Protein 8BPL (pdb70)

Structure (mmCIF, N/CA/C/O backbone):
data_8BPL
#
_entry.id   8BPL
#
_cell.length_a   139.410
_cell.length_b   139.410
_cell.length_c   139.410
_cell.angle_alpha   90.000
_cell.angle_beta   90.000
_cell.angle_gamma   90.000
#
_symmetry.space_group_name_H-M   'P 43 3 2'
#
loop_
_entity.id
_entity.type
_entity.pdbx_description
1 polymer 'Carbamoyl-phosphate synthase (glutamine-hydrolyzing)'
2 non-polymer 'PHOSPHORIC ACID MONO(FORMAMIDE)ESTER'
3 non-polymer GLYCEROL
4 non-polymer 'SUCCINIC ACID'
5 water water
#
loop_
_atom_site.group_PDB
_atom_site.id
_atom_site.type_symbol
_atom_site.label_atom_id
_atom_site.label_alt_id
_atom_site.label_comp_id
_atom_site.label_asym_id
_atom_site.label_entity_id
_atom_site.label_seq_id
_atom_site.pdbx_PDB_ins_code
_atom_site.Cartn_x
_atom_site.Cartn_y
_atom_site.Cartn_z
_atom_site.occupancy
_atom_site.B_iso_or_equiv
_atom_site.auth_seq_id
_atom_site.auth_comp_id
_atom_site.auth_asym_id
_atom_site.auth_atom_id
_atom_site.pdbx_PDB_model_num
ATOM 1 N N . SER A 1 1 ? -47.88942 8.66050 33.93003 1.000 71.03065 1938 SER A N 1
ATOM 2 C CA . SER A 1 1 ? -47.63732 9.97818 33.39832 1.000 64.98496 1938 SER A CA 1
ATOM 3 C C . SER A 1 1 ? -46.90389 9.75527 32.07762 1.000 66.49656 1938 SER A C 1
ATOM 4 O O . SER A 1 1 ? -45.82089 9.22698 32.06802 1.000 67.78960 1938 SER A O 1
ATOM 11 N N . PRO A 1 2 ? -47.52171 10.17322 30.96604 1.000 70.87441 1939 PRO A N 1
ATOM 12 C CA . PRO A 1 2 ? -46.94506 9.81914 29.65450 1.000 70.56333 1939 PRO A CA 1
ATOM 13 C C . PRO A 1 2 ? -45.52934 10.33589 29.52336 1.000 62.43651 1939 PRO A C 1
ATOM 14 O O . PRO A 1 2 ? -44.62551 9.60297 29.11404 1.000 56.88086 1939 PRO A O 1
ATOM 25 N N . LEU A 1 3 ? -45.31762 11.58914 29.90356 1.000 56.79549 1940 LEU A N 1
ATOM 26 C CA . LEU A 1 3 ? -44.00887 12.20426 29.74339 1.000 52.12285 1940 LEU A CA 1
ATOM 27 C C . LEU A 1 3 ? -42.99034 11.57579 30.68778 1.000 49.85652 1940 LEU A C 1
ATOM 28 O O . LEU A 1 3 ? -41.83158 11.36329 30.31137 1.000 47.16492 1940 LEU A O 1
ATOM 44 N N . GLN A 1 4 ? -43.40473 11.28481 31.92437 1.000 52.76763 1941 GLN A N 1
ATOM 45 C CA . GLN A 1 4 ? -42.48701 10.69154 32.89404 1.000 54.64042 1941 GLN A CA 1
ATOM 46 C C . GLN A 1 4 ? -41.98348 9.34295 32.39887 1.000 54.47280 1941 GLN A C 1
ATOM 47 O O . GLN A 1 4 ? -40.80844 9.00451 32.57992 1.000 53.61679 1941 GLN A O 1
ATOM 51 N N . GLU A 1 5 ? -42.86043 8.56815 31.75168 1.000 55.26022 1942 GLU A N 1
ATOM 52 C CA . GLU A 1 5 ? -42.46818 7.26540 31.21953 1.000 55.51471 1942 GLU A CA 1
ATOM 53 C C . GLU A 1 5 ? -41.44896 7.40527 30.09838 1.000 50.91433 1942 GLU A C 1
ATOM 54 O O . GLU A 1 5 ? -40.46891 6.65147 30.04588 1.000 49.36102 1942 GLU A O 1
ATOM 66 N N . MET A 1 6 ? -41.67364 8.35273 29.18740 1.000 44.61396 1943 MET A N 1
ATOM 67 C CA . MET A 1 6 ? -40.75071 8.55187 28.08667 1.000 42.37835 1943 MET A CA 1
ATOM 68 C C . MET A 1 6 ? -39.40838 9.03176 28.59953 1.000 41.14327 1943 MET A C 1
ATOM 69 O O . MET A 1 6 ? -38.36134 8.61227 28.09652 1.000 41.73937 1943 MET A O 1
ATOM 83 N N . LEU A 1 7 ? -39.41745 9.94617 29.58172 1.000 40.89785 1944 LEU A N 1
ATOM 84 C CA . LEU A 1 7 ? -38.17846 10.53170 30.08865 1.000 40.10469 1944 LEU A CA 1
ATOM 85 C C . LEU A 1 7 ? -37.37695 9.52210 30.88975 1.000 42.53361 1944 LEU A C 1
ATOM 86 O O . LEU A 1 7 ? -36.17795 9.72244 31.11113 1.000 43.08531 1944 LEU A O 1
ATOM 102 N N . ALA A 1 8 ? -38.02297 8.45671 31.35448 1.000 44.72094 1945 ALA A N 1
ATOM 103 C CA . ALA A 1 8 ? -37.32915 7.40463 32.08359 1.000 47.07753 1945 ALA A CA 1
ATOM 104 C C . ALA A 1 8 ? -36.64293 6.40209 31.16540 1.000 47.59731 1945 ALA A C 1
ATOM 105 O O . ALA A 1 8 ? -35.76563 5.66772 31.62024 1.000 52.15669 1945 ALA A O 1
ATOM 112 N N . ALA A 1 9 ? -37.01510 6.34870 29.89607 1.000 46.78900 1946 ALA A N 1
ATOM 113 C CA . ALA A 1 9 ? -36.41821 5.39458 28.97898 1.000 46.76024 1946 ALA A CA 1
ATOM 114 C C . ALA A 1 9 ? -34.95803 5.74528 28.68664 1.000 45.64126 1946 ALA A C 1
ATOM 115 O O . ALA A 1 9 ? -34.52823 6.88274 28.88496 1.000 44.71969 1946 ALA A O 1
ATOM 122 N N . PRO A 1 10 ? -34.17884 4.77939 28.20121 1.000 47.41573 1947 PRO A N 1
ATOM 123 C CA . PRO A 1 10 ? -32.78104 5.07144 27.85112 1.000 47.20721 1947 PRO A CA 1
ATOM 124 C C . PRO A 1 10 ? -32.68849 6.00992 26.66728 1.000 44.61834 1947 PRO A C 1
ATOM 125 O O . PRO A 1 10 ? -33.56311 6.03259 25.78990 1.000 44.74843 1947 PRO A O 1
ATOM 136 N N . SER A 1 11 ? -31.63097 6.83186 26.66813 1.000 41.34481 1948 SER A N 1
ATOM 137 C CA . SER A 1 11 ? -31.44253 7.80359 25.60896 1.000 39.78699 1948 SER A CA 1
ATOM 138 C C . SER A 1 11 ? -29.97935 8.20914 25.54767 1.000 37.68757 1948 SER A C 1
ATOM 139 O O . SER A 1 11 ? -29.34795 8.46853 26.57960 1.000 37.87086 1948 SER A O 1
ATOM 147 N N . SER A 1 12 ? -29.44256 8.24497 24.33191 1.000 37.83917 1949 SER A N 1
ATOM 148 C CA . SER A 1 12 ? -28.09974 8.77058 24.11801 1.000 35.68209 1949 SER A CA 1
ATOM 149 C C . SER A 1 12 ? -27.95473 10.22874 24.49867 1.000 31.39290 1949 SER A C 1
ATOM 150 O O . SER A 1 12 ? -26.83337 10.71631 24.63550 1.000 31.18354 1949 SER A O 1
ATOM 158 N N . PHE A 1 13 ? -29.04607 10.95369 24.62649 1.000 30.09710 1950 PHE A N 1
ATOM 159 C CA . PHE A 1 13 ? -28.92132 12.34752 25.00471 1.000 28.51018 1950 PHE A CA 1
ATOM 160 C C . PHE A 1 13 ? -28.63807 12.54051 26.49618 1.000 29.88522 1950 PHE A C 1
ATOM 161 O O . PHE A 1 13 ? -28.18138 13.61601 26.89396 1.000 29.16726 1950 PHE A O 1
ATOM 178 N N . LYS A 1 14 ? -28.92252 11.55213 27.33666 1.000 29.08376 1951 LYS A N 1
ATOM 179 C CA . LYS A 1 14 ? -28.88043 11.77930 28.77329 1.000 29.31974 1951 LYS A CA 1
ATOM 180 C C . LYS A 1 14 ? -27.44277 12.03705 29.22112 1.000 27.62393 1951 LYS A C 1
ATOM 181 O O . LYS A 1 14 ? -26.53486 11.26341 28.90363 1.000 30.17145 1951 LYS A O 1
ATOM 200 N N . LYS A 1 15 ? -27.23127 13.18913 29.86591 1.000 29.77340 1952 LYS A N 1
ATOM 201 C CA . LYS A 1 15 ? -25.93250 13.56440 30.43516 1.000 27.82661 1952 LYS A CA 1
ATOM 202 C C . LYS A 1 15 ? -24.85283 13.71405 29.36610 1.000 30.61018 1952 LYS A C 1
ATOM 203 O O . LYS A 1 15 ? -23.66771 13.56098 29.65310 1.000 33.88477 1952 LYS A O 1
ATOM 222 N N . SER A 1 16 ? -25.25445 14.01391 28.14109 1.000 27.55319 1953 SER A N 1
ATOM 223 C CA . SER A 1 16 ? -24.39003 14.05196 26.97062 1.000 26.64805 1953 SER A CA 1
ATOM 224 C C . SER A 1 16 ? -24.18154 15.46612 26.46902 1.000 25.72710 1953 SER A C 1
ATOM 225 O O . SER A 1 16 ? -25.08443 16.30760 26.56512 1.000 26.26444 1953 SER A O 1
ATOM 233 N N . HIS A 1 17 ? -22.97649 15.71852 25.95297 1.000 24.32853 1954 HIS A N 1
ATOM 234 C CA . HIS A 1 17 ? -22.80277 16.85496 25.06413 1.000 23.52905 1954 HIS A CA 1
ATOM 235 C C . HIS A 1 17 ? -23.63554 16.65257 23.81087 1.000 23.89022 1954 HIS A C 1
ATOM 236 O O . HIS A 1 17 ? -23.80460 15.53669 23.33856 1.000 25.09924 1954 HIS A O 1
ATOM 250 N N . VAL A 1 18 ? -24.12272 17.74671 23.23809 1.000 22.69532 1955 VAL A N 1
ATOM 251 C CA . VAL A 1 18 ? -24.90017 17.69600 21.99486 1.000 22.31549 1955 VAL A CA 1
ATOM 252 C C . VAL A 1 18 ? -24.16229 18.56607 20.98622 1.000 21.02388 1955 VAL A C 1
ATOM 253 O O . VAL A 1 18 ? -24.42633 19.76886 20.84720 1.000 23.13211 1955 VAL A O 1
ATOM 266 N N . LEU A 1 19 ? -23.20695 17.95618 20.28619 1.000 21.91643 1956 LEU A N 1
ATOM 267 C CA . LEU A 1 19 ? -22.25688 18.69952 19.47095 1.000 22.78027 1956 LEU A CA 1
ATOM 268 C C . LEU A 1 19 ? -22.43664 18.48404 17.98589 1.000 23.93564 1956 LEU A C 1
ATOM 269 O O . LEU A 1 19 ? -22.17884 19.40082 17.20001 1.000 23.97756 1956 LEU A O 1
ATOM 285 N N . SER A 1 20 ? -22.88014 17.29895 17.59430 1.000 23.59029 1957 SER A N 1
ATOM 286 C CA . SER A 1 20 ? -23.00613 16.94291 16.19431 1.000 25.37492 1957 SER A CA 1
ATOM 287 C C . SER A 1 20 ? -24.17339 16.00378 15.97184 1.000 24.18246 1957 SER A C 1
ATOM 288 O O . SER A 1 20 ? -24.40731 15.08354 16.77630 1.000 26.08468 1957 SER A O 1
ATOM 296 N N . VAL A 1 21 ? -24.84672 16.18161 14.82492 1.000 25.25876 1958 VAL A N 1
ATOM 297 C CA . VAL A 1 21 ? -25.85867 15.21102 14.43776 1.000 25.86231 1958 VAL A CA 1
ATOM 298 C C . VAL A 1 21 ? -25.29692 13.79229 14.30339 1.000 26.60353 1958 VAL A C 1
ATOM 299 O O . VAL A 1 21 ? -26.05400 12.81305 14.40305 1.000 27.14395 1958 VAL A O 1
ATOM 312 N N . THR A 1 22 ? -23.99528 13.65039 14.10208 1.000 26.16354 1959 THR A N 1
ATOM 313 C CA . THR A 1 22 ? -23.38843 12.32279 13.93235 1.000 28.70668 1959 THR A CA 1
ATOM 314 C C . THR A 1 22 ? -23.32731 11.51372 15.21927 1.000 27.95211 1959 THR A C 1
ATOM 315 O O . THR A 1 22 ? -23.01430 10.31175 15.16021 1.000 30.39372 1959 THR A O 1
ATOM 326 N N . GLN A 1 23 ? -23.65237 12.12583 16.36208 1.000 27.83935 1960 GLN A N 1
ATOM 327 C CA . GLN A 1 23 ? -23.67534 11.40775 17.62809 1.000 27.44782 1960 GLN A CA 1
ATOM 328 C C . GLN A 1 23 ? -24.91886 10.56383 17.81727 1.000 28.09400 1960 GLN A C 1
ATOM 329 O O . GLN A 1 23 ? -24.92179 9.67079 18.67897 1.000 31.80181 1960 GLN A O 1
ATOM 343 N N . PHE A 1 24 ? -25.99019 10.82117 17.05191 1.000 29.32721 1961 PHE A N 1
ATOM 344 C CA . PHE A 1 24 ? -27.31198 10.31435 17.40550 1.000 31.75645 1961 PHE A CA 1
ATOM 345 C C . PHE A 1 24 ? -27.93833 9.46464 16.30902 1.000 33.03803 1961 PHE A C 1
ATOM 346 O O . PHE A 1 24 ? -27.68676 9.65398 15.11345 1.000 35.54055 1961 PHE A O 1
ATOM 363 N N . THR A 1 25 ? -28.72258 8.48769 16.75789 1.000 32.85839 1962 THR A N 1
ATOM 364 C CA . THR A 1 25 ? -29.32708 7.47445 15.90385 1.000 31.47789 1962 THR A CA 1
ATOM 365 C C . THR A 1 25 ? -30.75676 7.86566 15.54557 1.000 31.96658 1962 THR A C 1
ATOM 366 O O . THR A 1 25 ? -31.37001 8.75294 16.15248 1.000 33.50193 1962 THR A O 1
ATOM 377 N N . ARG A 1 26 ? -31.31087 7.15245 14.57544 1.000 34.20734 1963 ARG A N 1
ATOM 378 C CA . ARG A 1 26 ? -32.72042 7.34426 14.25171 1.000 35.79237 1963 ARG A CA 1
ATOM 379 C C . ARG A 1 26 ? -33.60159 7.10257 15.46907 1.000 35.39399 1963 ARG A C 1
ATOM 380 O O . ARG A 1 26 ? -34.54818 7.86210 15.73193 1.000 33.73668 1963 ARG A O 1
ATOM 401 N N . ALA A 1 27 ? -33.29178 6.06620 16.23923 1.000 35.45194 1964 ALA A N 1
ATOM 402 C CA . ALA A 1 27 ? -34.07352 5.78191 17.43378 1.000 35.35519 1964 ALA A CA 1
ATOM 403 C C . ALA A 1 27 ? -33.96073 6.89827 18.46006 1.000 34.07967 1964 ALA A C 1
ATOM 404 O O . ALA A 1 27 ? -34.94243 7.20469 19.14510 1.000 32.49050 1964 ALA A O 1
ATOM 411 N N . ASP A 1 28 ? -32.77325 7.50079 18.59765 1.000 32.65535 1965 ASP A N 1
ATOM 412 C CA . ASP A 1 28 ? -32.60234 8.64179 19.49442 1.000 33.42414 1965 ASP A CA 1
ATOM 413 C C . ASP A 1 28 ? -33.55341 9.76046 19.11240 1.000 28.79167 1965 ASP A C 1
ATOM 414 O O . ASP A 1 28 ? -34.16849 10.40876 19.97227 1.000 29.24714 1965 ASP A O 1
ATOM 423 N N . LEU A 1 29 ? -33.62864 10.04835 17.81650 1.000 29.27843 1966 LEU A N 1
ATOM 424 C CA . LEU A 1 29 ? -34.43010 11.17930 17.35710 1.000 29.04738 1966 LEU A CA 1
ATOM 425 C C . LEU A 1 29 ? -35.91420 10.86230 17.44521 1.000 25.90984 1966 LEU A C 1
ATOM 426 O O . LEU A 1 29 ? -36.70800 11.73554 17.78558 1.000 28.92312 1966 LEU A O 1
ATOM 442 N N . HIS A 1 30 ? -36.30998 9.61453 17.20839 1.000 27.46039 1967 HIS A N 1
ATOM 443 C CA . HIS A 1 30 ? -37.72380 9.28890 17.33567 1.000 31.62555 1967 HIS A CA 1
ATOM 444 C C . HIS A 1 30 ? -38.21136 9.50320 18.77603 1.000 27.17519 1967 HIS A C 1
ATOM 445 O O . HIS A 1 30 ? -39.31981 9.99560 18.98896 1.000 28.93479 1967 HIS A O 1
ATOM 459 N N . LEU A 1 31 ? -37.40856 9.10311 19.77395 1.000 28.17041 1968 LEU A N 1
ATOM 460 C CA . LEU A 1 31 ? -37.77284 9.33901 21.16916 1.000 29.80494 1968 LEU A CA 1
ATOM 461 C C . LEU A 1 31 ? -37.82535 10.83936 21.45523 1.000 28.31031 1968 LEU A C 1
ATOM 462 O O . LEU A 1 31 ? -38.73891 11.32295 22.12961 1.000 27.96971 1968 LEU A O 1
ATOM 478 N N . LEU A 1 32 ? -36.83920 11.58700 20.94533 1.000 27.03370 1969 LEU A N 1
ATOM 479 C CA . LEU A 1 32 ? -36.83388 13.02796 21.13645 1.000 25.22059 1969 LEU A CA 1
ATOM 480 C C . LEU A 1 32 ? -38.13562 13.62734 20.64435 1.000 24.93728 1969 LEU A C 1
ATOM 481 O O . LEU A 1 32 ? -38.74505 14.46962 21.32404 1.000 24.55545 1969 LEU A O 1
ATOM 497 N N . PHE A 1 33 ? -38.56084 13.21152 19.44923 1.000 26.29613 1970 PHE A N 1
ATOM 498 C CA . PHE A 1 33 ? -39.73447 13.79827 18.83333 1.000 24.76422 1970 PHE A CA 1
ATOM 499 C C . PHE A 1 33 ? -40.99353 13.36992 19.56934 1.000 25.75179 1970 PHE A C 1
ATOM 500 O O . PHE A 1 33 ? -41.93341 14.15329 19.69175 1.000 26.93312 1970 PHE A O 1
ATOM 517 N N . GLN A 1 34 ? -41.02937 12.13574 20.07406 1.000 25.88473 1971 GLN A N 1
ATOM 518 C CA . GLN A 1 34 ? -42.18787 11.72094 20.85046 1.000 27.81080 1971 GLN A CA 1
ATOM 519 C C . GLN A 1 34 ? -42.32102 12.57950 22.09732 1.000 27.36012 1971 GLN A C 1
ATOM 520 O O . GLN A 1 34 ? -43.41518 13.00171 22.46605 1.000 27.02468 1971 GLN A O 1
ATOM 534 N N . ILE A 1 35 ? -41.20454 12.83873 22.76330 1.000 25.46306 1972 ILE A N 1
ATOM 535 C CA . ILE A 1 35 ? -41.21836 13.69851 23.93756 1.000 25.01960 1972 ILE A CA 1
ATOM 536 C C . ILE A 1 35 ? -41.61688 15.11449 23.56402 1.000 25.88753 1972 ILE A C 1
ATOM 537 O O . ILE A 1 35 ? -42.37040 15.76521 24.29405 1.000 28.15367 1972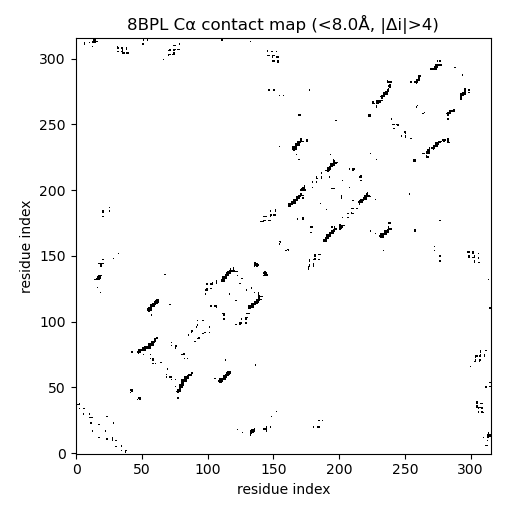 ILE A O 1
ATOM 553 N N . ALA A 1 36 ? -41.14554 15.60383 22.41896 1.000 27.00403 1973 ALA A N 1
ATOM 554 C CA . ALA A 1 36 ? -41.47922 16.97019 22.02092 1.000 26.67614 1973 ALA A CA 1
ATOM 555 C C . ALA A 1 36 ? -42.98296 17.15456 21.87733 1.000 25.62751 1973 ALA A C 1
ATOM 556 O O . ALA A 1 36 ? -43.53581 18.18359 22.26369 1.000 25.71840 1973 ALA A O 1
ATOM 563 N N . GLN A 1 37 ? -43.66323 16.15867 21.32970 1.000 24.99694 1974 GLN A N 1
ATOM 564 C CA . GLN A 1 37 ? -45.10888 16.23898 21.19530 1.000 26.37025 1974 GLN A CA 1
ATOM 565 C C . GLN A 1 37 ? -45.76551 16.32353 22.55992 1.000 28.80118 1974 GLN A C 1
ATOM 566 O O . GLN A 1 37 ? -46.75690 17.04128 22.74854 1.000 29.87396 1974 GLN A O 1
ATOM 580 N N . GLU A 1 38 ? -45.25050 15.55187 23.51584 1.000 27.34522 1975 GLU A N 1
ATOM 581 C CA . GLU A 1 38 ? -45.82568 15.59475 24.85926 1.000 28.77876 1975 GLU A CA 1
ATOM 582 C C . GLU A 1 38 ? -45.49659 16.91246 25.54355 1.000 29.27149 1975 GLU A C 1
ATOM 583 O O . GLU A 1 38 ? -46.28787 17.40926 26.36033 1.000 30.42994 1975 GLU A O 1
ATOM 595 N N . MET A 1 39 ? -44.33491 17.48419 25.24291 1.000 27.23869 1976 MET A N 1
ATOM 596 C CA . MET A 1 39 ? -44.01450 18.79179 25.81021 1.000 27.25587 1976 MET A CA 1
ATOM 597 C C . MET A 1 39 ? -45.02009 19.82987 25.34880 1.000 28.11151 1976 MET A C 1
ATOM 598 O O . MET A 1 39 ? -45.46344 20.68968 26.13356 1.000 26.32293 1976 MET A O 1
ATOM 612 N N . ARG A 1 40 ? -45.37836 19.77975 24.06704 1.000 27.66559 1977 ARG A N 1
ATOM 613 C CA . ARG A 1 40 ? -46.35485 20.72408 23.54141 1.000 27.86055 1977 ARG A CA 1
ATOM 614 C C . ARG A 1 40 ? -47.69316 20.56798 24.24413 1.000 28.14652 1977 ARG A C 1
ATOM 615 O O . ARG A 1 40 ? -48.32869 21.55805 24.61695 1.000 28.64767 1977 ARG A O 1
ATOM 636 N N . LEU A 1 41 ? -48.13837 19.33157 24.44461 1.000 29.41027 1978 LEU A N 1
ATOM 637 C CA . LEU A 1 41 ? -49.40458 19.13163 25.14613 1.000 28.87892 1978 LEU A CA 1
ATOM 638 C C . LEU A 1 41 ? -49.31818 19.65226 26.58369 1.000 30.66080 1978 LEU A C 1
ATOM 639 O O . LEU A 1 41 ? -50.26406 20.27308 27.08640 1.000 32.06575 1978 LEU A O 1
ATOM 655 N N . GLY A 1 42 ? -48.18638 19.40821 27.25048 1.000 28.91147 1979 GLY A N 1
ATOM 656 C CA . GLY A 1 42 ? -47.99522 19.91279 28.60851 1.000 28.50428 1979 GLY A CA 1
ATOM 657 C C . GLY A 1 42 ? -48.04770 21.42364 28.69355 1.000 31.10677 1979 GLY A C 1
ATOM 658 O O . GLY A 1 42 ? -48.69884 21.98499 29.58707 1.000 32.21976 1979 GLY A O 1
ATOM 662 N N . VAL A 1 43 ? -47.37464 22.10017 27.75759 1.000 29.54081 1980 VAL A N 1
ATOM 663 C CA . VAL A 1 43 ? -47.33689 23.55622 27.74209 1.000 27.62367 1980 VAL A CA 1
ATOM 664 C C . VAL A 1 43 ? -48.72614 24.10941 27.46469 1.000 26.78554 1980 VAL A C 1
ATOM 665 O O . VAL A 1 43 ? -49.16419 25.07240 28.09836 1.000 28.45791 1980 VAL A O 1
ATOM 678 N N . GLN A 1 44 ? -49.46199 23.46885 26.56065 1.000 28.04607 1981 GLN A N 1
ATOM 679 C CA . GLN A 1 44 ? -50.82751 23.87956 26.27234 1.000 29.66591 1981 GLN A CA 1
ATOM 680 C C . GLN A 1 44 ? -51.67402 23.81542 27.54068 1.000 33.71502 1981 GLN A C 1
ATOM 681 O O . GLN A 1 44 ? -52.51344 24.69234 27.78396 1.000 33.66617 1981 GLN A O 1
ATOM 695 N N . ARG A 1 45 ? -51.42492 22.80683 28.39083 1.000 31.81463 1982 ARG A N 1
ATOM 696 C CA . ARG A 1 45 ? -52.23496 22.60526 29.59075 1.000 32.48530 1982 ARG A CA 1
ATOM 697 C C . ARG A 1 45 ? -51.76682 23.47212 30.75282 1.000 33.38013 1982 ARG A C 1
ATOM 698 O O . ARG A 1 45 ? -52.59948 24.01438 31.49562 1.000 38.05109 1982 ARG A O 1
ATOM 702 N N . GLU A 1 46 ? -50.43640 23.59729 30.93665 1.000 31.75891 1983 GLU A N 1
ATOM 703 C CA . GLU A 1 46 ? -49.83611 24.13662 32.15785 1.000 31.03462 1983 GLU A CA 1
ATOM 704 C C . GLU A 1 46 ? -48.97332 25.37711 31.95162 1.000 29.47524 1983 GLU A C 1
ATOM 705 O O . GLU A 1 46 ? -48.66992 26.07017 32.94183 1.000 29.37486 1983 GLU A O 1
ATOM 717 N N . GLY A 1 47 ? -48.53798 25.66348 30.71760 1.000 26.31381 1984 GLY A N 1
ATOM 718 C CA . GLY A 1 47 ? -47.64547 26.78740 30.45976 1.000 26.00391 1984 GLY A CA 1
ATOM 719 C C . GLY A 1 47 ? -46.19925 26.54854 30.85454 1.000 25.38813 1984 GLY A C 1
ATOM 720 O O . GLY A 1 47 ? -45.29658 26.61240 30.00950 1.000 25.34853 1984 GLY A O 1
ATOM 724 N N . VAL A 1 48 ? -45.97914 26.28076 32.14329 1.000 26.39766 1985 VAL A N 1
ATOM 725 C CA . VAL A 1 48 ? -44.67150 26.00119 32.72387 1.000 26.13667 1985 VAL A CA 1
ATOM 726 C C . VAL A 1 48 ? -44.79672 24.68176 33.47752 1.000 26.40489 1985 VAL A C 1
ATOM 727 O O . VAL A 1 48 ? -45.63145 24.55214 34.39170 1.000 28.13531 1985 VAL A O 1
ATOM 740 N N . LEU A 1 49 ? -43.99957 23.70750 33.08001 1.000 26.63824 1986 LEU A N 1
ATOM 741 C CA . LEU A 1 49 ? -44.03767 22.37282 33.65218 1.000 27.32518 1986 LEU A CA 1
ATOM 742 C C . LEU A 1 49 ? -43.10518 22.26186 34.86022 1.000 29.25869 1986 LEU A C 1
ATOM 743 O O . LEU A 1 49 ? -42.34485 23.17421 35.20472 1.000 29.05303 1986 LEU A O 1
ATOM 759 N N . ASP A 1 50 ? -43.14236 21.09593 35.48706 1.000 29.96128 1987 ASP A N 1
ATOM 760 C CA . ASP A 1 50 ? -42.34404 20.76540 36.64548 1.000 30.60582 1987 ASP A CA 1
ATOM 761 C C . ASP A 1 50 ? -41.51162 19.53363 36.27913 1.000 30.73048 1987 ASP A C 1
ATOM 762 O O . ASP A 1 50 ? -41.82614 18.38848 36.69756 1.000 37.09000 1987 ASP A O 1
ATOM 771 N N . ILE A 1 51 ? -40.49454 19.75749 35.45722 1.000 27.63811 1988 ILE A N 1
ATOM 772 C CA . ILE A 1 51 ? -39.60160 18.70673 34.96715 1.000 26.59975 1988 ILE A CA 1
ATOM 773 C C . ILE A 1 51 ? -38.16303 18.95895 35.39566 1.000 26.09481 1988 ILE A C 1
ATOM 774 O O . ILE A 1 51 ? -37.47928 18.04096 35.86658 1.000 26.25300 1988 ILE A O 1
ATOM 790 N N . LEU A 1 52 ? -37.66783 20.20186 35.20466 1.000 25.22261 1989 LEU A N 1
ATOM 791 C CA . LEU A 1 52 ? -36.30875 20.58996 35.55789 1.000 24.46131 1989 LEU A CA 1
ATOM 792 C C . LEU A 1 52 ? -36.25131 21.69444 36.62948 1.000 26.49335 1989 LEU A C 1
ATOM 793 O O . LEU A 1 52 ? -35.36786 22.56017 36.58173 1.000 24.46073 1989 LEU A O 1
ATOM 809 N N . ARG A 1 53 ? -37.12348 21.63877 37.65801 1.000 27.89701 1990 ARG A N 1
ATOM 810 C CA . ARG A 1 53 ? -37.20484 22.72512 38.64947 1.000 26.34632 1990 ARG A CA 1
ATOM 811 C C . ARG A 1 53 ? -35.86975 22.99306 39.37047 1.000 30.53374 1990 ARG A C 1
ATOM 812 O O . ARG A 1 53 ? -35.60359 24.13230 39.79214 1.000 39.26709 1990 ARG A O 1
ATOM 816 N N . GLY A 1 54 ? -35.01936 22.00816 39.52633 1.000 31.16378 1991 GLY A N 1
ATOM 817 C CA . GLY A 1 54 ? -33.81782 22.26472 40.31865 1.000 27.82613 1991 GLY A CA 1
ATOM 818 C C . GLY A 1 54 ? -32.59640 22.47185 39.44680 1.000 23.71297 1991 GLY A C 1
ATOM 819 O O . GLY A 1 54 ? -31.46143 22.37078 39.92230 1.000 28.46019 1991 GLY A O 1
ATOM 823 N N . LYS A 1 55 ? -32.80960 22.72877 38.16345 1.000 23.83386 1992 LYS A N 1
ATOM 824 C CA . LYS A 1 55 ? -31.70804 22.80443 37.21312 1.000 22.40008 1992 LYS A CA 1
ATOM 825 C C . LYS A 1 55 ? -31.54984 24.21414 36.64438 1.000 23.13882 1992 LYS A C 1
ATOM 826 O O . LYS A 1 55 ? -32.51651 24.98317 36.53888 1.000 22.94851 1992 LYS A O 1
ATOM 845 N N . VAL A 1 56 ? -30.31462 24.53901 36.25445 1.000 23.20461 1993 VAL A N 1
ATOM 846 C CA . VAL A 1 56 ? -29.91812 25.87227 35.80408 1.000 23.95499 1993 VAL A CA 1
ATOM 847 C C . VAL A 1 56 ? -29.16391 25.73137 34.48068 1.000 23.06425 1993 VAL A C 1
ATOM 848 O O . VAL A 1 56 ? -28.21574 24.94557 34.37334 1.000 23.18846 1993 VAL A O 1
ATOM 861 N N . LEU A 1 57 ? -29.59784 26.47728 33.47420 1.000 22.07350 1994 LEU A N 1
ATOM 862 C CA . LEU A 1 57 ? -29.00420 26.47108 32.15056 1.000 20.03207 1994 LEU A CA 1
ATOM 863 C C . LEU A 1 57 ? -28.34311 27.81318 31.89818 1.000 20.48036 1994 LEU A C 1
ATOM 864 O O . LEU A 1 57 ? -28.96928 28.86014 32.07839 1.000 22.22207 1994 LEU A O 1
ATOM 880 N N A CYS A 1 58 ? -27.12503 27.78742 31.40297 0.294 22.21134 1995 CYS A N 1
ATOM 881 N N B CYS A 1 58 ? -27.06956 27.79090 31.48794 0.706 21.12821 1995 CYS A N 1
ATOM 882 C CA A CYS A 1 58 ? -26.45682 29.00662 30.99912 0.294 21.94716 1995 CYS A CA 1
ATOM 883 C CA B CYS A 1 58 ? -26.42247 29.00135 30.98926 0.706 19.75073 1995 CYS A CA 1
ATOM 884 C C A CYS A 1 58 ? -26.37687 29.06206 29.48075 0.294 21.13711 1995 CYS A C 1
ATOM 885 C C B CYS A 1 58 ? -26.52458 29.02352 29.46552 0.706 20.12551 1995 CYS A C 1
ATOM 886 O O A CYS A 1 58 ? -26.03918 28.06484 28.84346 0.294 20.41689 1995 CYS A O 1
ATOM 887 O O B CYS A 1 58 ? -26.43732 27.98648 28.81130 0.706 21.88900 1995 CYS A O 1
ATOM 902 N N . THR A 1 59 ? -26.72515 30.21346 28.89850 1.000 21.87377 1996 THR A N 1
ATOM 903 C CA . THR A 1 59 ? -26.59861 30.40066 27.45419 1.000 21.15370 1996 THR A CA 1
ATOM 904 C C . THR A 1 59 ? -25.44949 31.36660 27.20280 1.000 21.86671 1996 THR A C 1
ATOM 905 O O . THR A 1 59 ? -25.30117 32.38002 27.90432 1.000 22.02988 1996 THR A O 1
ATOM 917 N N . LEU A 1 60 ? -24.61622 31.03020 26.21021 1.000 20.63950 1997 LEU A N 1
ATOM 918 C CA . LEU A 1 60 ? -23.33091 31.71827 25.98826 1.000 20.30672 1997 LEU A CA 1
ATOM 919 C C . LEU A 1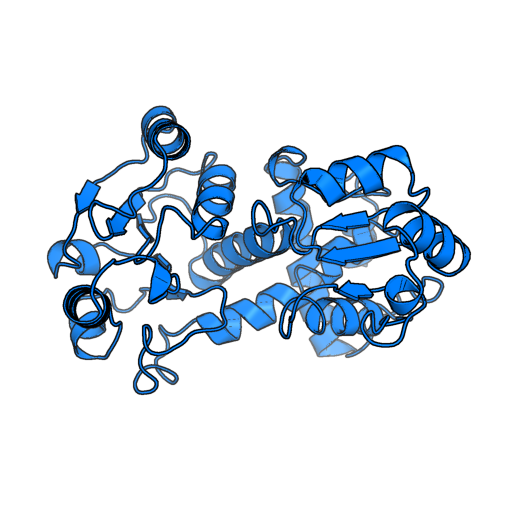 60 ? -23.15412 31.90367 24.49653 1.000 20.79196 1997 LEU A C 1
ATOM 920 O O . LEU A 1 60 ? -22.67064 30.99270 23.80758 1.000 20.26776 1997 LEU A O 1
ATOM 936 N N . PHE A 1 61 ? -23.61114 33.05810 23.99187 1.000 21.93729 1998 PHE A N 1
ATOM 937 C CA . PHE A 1 61 ? -23.62780 33.32923 22.55499 1.000 19.14322 1998 PHE A CA 1
ATOM 938 C C . PHE A 1 61 ? -22.61343 34.43055 22.23598 1.000 20.93268 1998 PHE A C 1
ATOM 939 O O . PHE A 1 61 ? -22.79298 35.58149 22.63583 1.000 25.95423 1998 PHE A O 1
ATOM 956 N N . TYR A 1 62 ? -21.56519 34.07120 21.49709 1.000 20.81034 1999 TYR A N 1
ATOM 957 C CA . TYR A 1 62 ? -20.53785 35.00267 21.03018 1.000 21.37795 1999 TYR A CA 1
ATOM 958 C C . TYR A 1 62 ? -20.88362 35.63664 19.68034 1.000 23.76135 1999 TYR A C 1
ATOM 959 O O . TYR A 1 62 ? -20.12100 36.49435 19.17433 1.000 25.51117 1999 TYR A O 1
ATOM 977 N N . GLU A 1 63 ? -21.93652 35.16455 19.04024 1.000 21.77509 2000 GLU A N 1
ATOM 978 C CA . GLU A 1 63 ? -22.43989 35.65624 17.76518 1.000 22.81049 2000 GLU A CA 1
ATOM 979 C C . GLU A 1 63 ? -23.91874 35.94790 17.92027 1.000 22.35498 2000 GLU A C 1
ATOM 980 O O . GLU A 1 63 ? -24.58497 35.36043 18.78073 1.000 22.32865 2000 GLU A O 1
ATOM 992 N N . PRO A 1 64 ? -24.46894 36.84441 17.09962 1.000 21.84233 2001 PRO A N 1
ATOM 993 C CA . PRO A 1 64 ? -25.89191 37.20001 17.24071 1.000 21.81321 2001 PRO A CA 1
ATOM 994 C C . PRO A 1 64 ? -26.81613 36.01150 17.09927 1.000 22.76758 2001 PRO A C 1
ATOM 995 O O . PRO A 1 64 ? -26.56668 35.09607 16.31204 1.000 23.12169 2001 PRO A O 1
ATOM 1006 N N . SER A 1 65 ? -27.93026 36.07372 17.82935 1.000 20.34092 2002 SER A N 1
ATOM 1007 C CA . SER A 1 65 ? -28.97240 35.04772 17.74925 1.000 18.91155 2002 SER A CA 1
ATOM 1008 C C . SER A 1 65 ? -30.27785 35.61918 18.26995 1.000 19.92997 2002 SER A C 1
ATOM 1009 O O . SER A 1 65 ? -30.29640 36.31734 19.30529 1.000 21.70281 2002 SER A O 1
ATOM 1017 N N . THR A 1 66 ? -31.37451 35.30158 17.58663 1.000 20.06974 2003 THR A N 1
ATOM 1018 C CA . THR A 1 66 ? -32.68434 35.44803 18.21299 1.000 19.26062 2003 THR A CA 1
ATOM 1019 C C . THR A 1 66 ? -33.32761 34.09580 18.48792 1.000 18.64858 2003 THR A C 1
ATOM 1020 O O . THR A 1 66 ? -33.68959 33.82328 19.62893 1.000 21.75088 2003 THR A O 1
ATOM 1031 N N . ARG A 1 67 ? -33.50885 33.25033 17.46205 1.000 19.47610 2004 ARG A N 1
ATOM 1032 C CA . ARG A 1 67 ? -34.19678 31.97871 17.65171 1.000 18.27127 2004 ARG A CA 1
ATOM 1033 C C . ARG A 1 67 ? -33.49879 31.10168 18.68063 1.000 20.81928 2004 ARG A C 1
ATOM 1034 O O . ARG A 1 67 ? -34.13069 30.60051 19.62877 1.000 22.01028 2004 ARG A O 1
ATOM 1056 N N . THR A 1 68 ? -32.21643 30.82847 18.45070 1.000 19.53528 2005 THR A N 1
ATOM 1057 C CA . THR A 1 68 ? -31.55032 29.77562 19.22334 1.000 18.93150 2005 THR A CA 1
ATOM 1058 C C . THR A 1 68 ? -31.38327 30.19355 20.68216 1.000 18.77939 2005 THR A C 1
ATOM 1059 O O . THR A 1 68 ? -31.73858 29.44167 21.58697 1.000 19.53509 2005 THR A O 1
ATOM 1070 N N . SER A 1 69 ? -30.93587 31.41639 20.93237 1.000 19.62641 2006 SER A N 1
ATOM 1071 C CA A SER A 1 69 ? -30.78915 31.93242 22.29297 0.364 20.33543 2006 SER A CA 1
ATOM 1072 C CA B SER A 1 69 ? -30.76766 31.81160 22.32410 0.636 18.17636 2006 SER A CA 1
ATOM 1073 C C . SER A 1 69 ? -32.11422 31.99049 23.03105 1.000 19.28522 2006 SER A C 1
ATOM 1074 O O . SER A 1 69 ? -32.24796 31.54363 24.16859 1.000 20.69771 2006 SER A O 1
ATOM 1089 N N . ALA A 1 70 ? -33.11855 32.58537 22.38234 1.000 19.29016 2007 ALA A N 1
ATOM 1090 C CA . ALA A 1 70 ? -34.37538 32.80744 23.08638 1.000 19.62619 2007 ALA A CA 1
ATOM 1091 C C . ALA A 1 70 ? -35.13145 31.49229 23.27513 1.000 18.38298 2007 ALA A C 1
ATOM 1092 O O . ALA A 1 70 ? -35.78984 31.30228 24.30672 1.000 20.86888 2007 ALA A O 1
ATOM 1099 N N . SER A 1 71 ? -35.10010 30.60630 22.25663 1.000 20.57421 2008 SER A N 1
ATOM 1100 C CA . SER A 1 71 ? -35.85324 29.36842 22.35590 1.000 21.68754 2008 SER A CA 1
ATOM 1101 C C . SER A 1 71 ? -35.28389 28.47457 23.44254 1.000 18.32921 2008 SER A C 1
ATOM 1102 O O . SER A 1 71 ? -36.04516 27.80529 24.14447 1.000 21.32306 2008 SER A O 1
ATOM 1110 N N . PHE A 1 72 ? -33.96928 28.48177 23.63408 1.000 21.04331 2009 PHE A N 1
ATOM 1111 C CA . PHE A 1 72 ? -33.40757 27.66463 24.69851 1.000 21.70177 2009 PHE A CA 1
ATOM 1112 C C . PHE A 1 72 ? -33.74160 28.24753 26.06224 1.000 21.20844 2009 PHE A C 1
ATOM 1113 O O . PHE A 1 72 ? -33.99966 27.49888 27.01134 1.000 21.36016 2009 PHE A O 1
A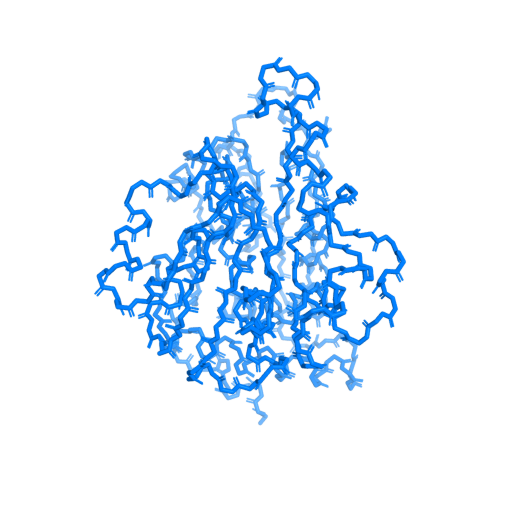TOM 1130 N N . ASP A 1 73 ? -33.71787 29.57816 26.18902 1.000 20.92925 2010 ASP A N 1
ATOM 1131 C CA . ASP A 1 73 ? -34.16259 30.23089 27.42354 1.000 20.61145 2010 ASP A CA 1
ATOM 1132 C C . ASP A 1 73 ? -35.60893 29.84133 27.74649 1.000 19.96604 2010 ASP A C 1
ATOM 1133 O O . ASP A 1 73 ? -35.91294 29.31812 28.83424 1.000 22.37228 2010 ASP A O 1
ATOM 1142 N N . ALA A 1 74 ? -36.51995 30.06667 26.78863 1.000 21.20247 2011 ALA A N 1
ATOM 1143 C CA . ALA A 1 74 ? -37.91864 29.72496 26.95406 1.000 19.92783 2011 ALA A CA 1
ATOM 1144 C C . ALA A 1 74 ? -38.12681 28.23869 27.22982 1.000 21.52470 2011 ALA A C 1
ATOM 1145 O O . ALA A 1 74 ? -38.96074 27.88391 28.05964 1.000 22.14926 2011 ALA A O 1
ATOM 1152 N N . ALA A 1 75 ? -37.39998 27.36199 26.52352 1.000 20.67877 2012 ALA A N 1
ATOM 1153 C CA . ALA A 1 75 ? -37.56531 25.93265 26.73672 1.000 21.54243 2012 ALA A CA 1
ATOM 1154 C C . ALA A 1 75 ? -37.21227 25.53822 28.16050 1.000 19.17683 2012 ALA A C 1
ATOM 1155 O O . ALA A 1 75 ? -37.92891 24.76473 28.80873 1.000 21.13598 2012 ALA A O 1
ATOM 1162 N N . MET A 1 76 ? -36.08925 26.04871 28.65312 1.000 19.94084 2013 MET A N 1
ATOM 1163 C CA . MET A 1 76 ? -35.64873 25.74638 30.00744 1.000 19.93103 2013 MET A CA 1
ATOM 1164 C C . MET A 1 76 ? -36.65215 26.26025 31.03250 1.000 20.83238 2013 MET A C 1
ATOM 1165 O O . MET A 1 76 ? -37.02066 25.55060 31.97539 1.000 22.77747 2013 MET A O 1
ATOM 1179 N N . GLN A 1 77 ? -37.08409 27.50143 30.86748 1.000 21.01977 2014 GLN A N 1
ATOM 1180 C CA . GLN A 1 77 ? -38.00483 28.06889 31.84168 1.000 20.97016 2014 GLN A CA 1
ATOM 1181 C C . GLN A 1 77 ? -39.34838 27.35397 31.78037 1.000 21.88971 2014 GLN A C 1
ATOM 1182 O O . GLN A 1 77 ? -39.96934 27.12512 32.81865 1.000 22.59523 2014 GLN A O 1
ATOM 1196 N N . ARG A 1 78 ? -39.78771 26.93512 30.57885 1.000 20.95774 2015 ARG A N 1
ATOM 1197 C CA . ARG A 1 78 ? -41.05515 26.22028 30.45561 1.000 21.50358 2015 ARG A CA 1
ATOM 1198 C C . ARG A 1 78 ? -40.96582 24.77840 30.95209 1.000 23.05237 2015 ARG A C 1
ATOM 1199 O O . ARG A 1 78 ? -42.01265 24.16744 31.20036 1.000 22.58092 2015 ARG A O 1
ATOM 1220 N N . LEU A 1 79 ? -39.75284 24.25569 31.18431 1.000 22.74768 2016 LEU A N 1
ATOM 1221 C CA . LEU A 1 79 ? -39.54884 23.01882 31.92661 1.000 22.79073 2016 LEU A CA 1
ATOM 1222 C C . LEU A 1 79 ? -39.51900 23.23696 33.43833 1.000 23.49218 2016 LEU A C 1
ATOM 1223 O O . LEU A 1 79 ? -39.43798 22.26625 34.20167 1.000 26.18255 2016 LEU A O 1
ATOM 1239 N N . GLY A 1 80 ? -39.59111 24.48272 33.88816 1.000 23.77107 2017 GLY A N 1
ATOM 1240 C CA . GLY A 1 80 ? -39.52332 24.81516 35.29426 1.000 23.15350 2017 GLY A CA 1
ATOM 1241 C C . GLY A 1 80 ? -38.13194 25.14841 35.76524 1.000 23.41920 2017 GLY A C 1
ATOM 1242 O O . GLY A 1 80 ? -37.95152 25.48758 36.94368 1.000 24.50090 2017 GLY A O 1
ATOM 1246 N N . GLY A 1 81 ? -37.15349 25.07395 34.87197 1.000 21.81310 2018 GLY A N 1
ATOM 1247 C CA . GLY A 1 81 ? -35.79446 25.36650 35.20383 1.000 21.23194 2018 GLY A CA 1
ATOM 1248 C C . GLY A 1 81 ? -35.51585 26.84408 35.24672 1.000 22.02898 2018 GLY A C 1
ATOM 1249 O O . GLY A 1 81 ? -36.37739 27.68607 35.02072 1.000 23.09254 2018 GLY A O 1
ATOM 1253 N N . ARG A 1 82 ? -34.25174 27.15602 35.52815 1.000 21.16503 2019 ARG A N 1
ATOM 1254 C CA . ARG A 1 82 ? -33.76130 28.52149 35.62374 1.000 19.71860 2019 ARG A CA 1
ATOM 1255 C C . ARG A 1 82 ? -32.74941 28.75610 34.51448 1.000 21.17804 2019 ARG A C 1
ATOM 1256 O O . ARG A 1 82 ? -32.04323 27.83474 34.10703 1.000 21.98472 2019 ARG A O 1
ATOM 1277 N N A THR A 1 83 ? -32.67929 29.99796 34.03695 0.772 20.23644 2020 THR A N 1
ATOM 1278 N N B THR A 1 83 ? -32.61114 30.00433 34.08378 0.228 20.97875 2020 THR A N 1
ATOM 1279 C CA A THR A 1 83 ? -31.71506 30.33033 33.00076 0.772 20.25267 2020 THR A CA 1
ATOM 1280 C CA B THR A 1 83 ? -31.70689 30.30837 32.98219 0.228 21.03870 2020 THR A CA 1
ATOM 1281 C C A THR A 1 83 ? -30.83690 31.50302 33.41365 0.772 20.57390 2020 THR A C 1
ATOM 1282 C C B THR A 1 83 ? -30.86569 31.53553 33.29562 0.228 20.97245 2020 THR A C 1
ATOM 1283 O O A THR A 1 83 ? -31.26826 32.41361 34.14565 0.772 22.24894 2020 THR A O 1
ATOM 1284 O O B THR A 1 83 ? -31.37057 32.53360 33.82552 0.228 21.12199 2020 THR A O 1
ATOM 1305 N N . ILE A 1 84 ? -29.58794 31.45938 32.94585 1.000 22.17133 2021 ILE A N 1
ATOM 1306 C CA . ILE A 1 84 ? -28.65124 32.56705 33.11034 1.000 20.21239 2021 ILE A CA 1
ATOM 1307 C C . ILE A 1 84 ? -28.07735 32.91725 31.74426 1.000 19.20919 2021 ILE A C 1
ATOM 1308 O O . ILE A 1 84 ? -27.15146 32.26115 31.26530 1.000 21.66720 2021 ILE A O 1
ATOM 1325 N N . PRO A 1 85 ? -28.63127 33.91260 31.05843 1.000 20.26951 2022 PRO A N 1
ATOM 1326 C CA . PRO A 1 85 ? -28.09695 34.31474 29.74288 1.000 23.91444 2022 PRO A CA 1
ATOM 1327 C C . PRO A 1 85 ? -26.87446 35.20340 29.92517 1.000 25.37476 2022 PRO A C 1
ATOM 1328 O O . PRO A 1 85 ? -26.91005 36.21575 30.61065 1.000 28.34018 2022 PRO A O 1
ATOM 1339 N N . ILE A 1 86 ? -25.78161 34.80294 29.34605 1.000 21.25242 2023 ILE A N 1
ATOM 1340 C CA . ILE A 1 86 ? -24.52263 35.51641 29.51983 1.000 23.17709 2023 ILE A CA 1
ATOM 1341 C C . ILE A 1 86 ? -24.36304 36.48220 28.36930 1.000 25.84065 2023 ILE A C 1
ATOM 1342 O O . ILE A 1 86 ? -24.36014 36.06615 27.19839 1.000 27.74806 2023 ILE A O 1
ATOM 1358 N N . GLN A 1 87 ? -24.18928 37.76966 28.68664 1.000 26.01849 2024 GLN A N 1
ATOM 1359 C CA . GLN A 1 87 ? -23.89549 38.75184 27.63321 1.000 27.31356 2024 GLN A CA 1
ATOM 1360 C C . GLN A 1 87 ? -22.39965 38.85629 27.40653 1.000 22.16198 2024 GLN A C 1
ATOM 1361 O O . GLN A 1 87 ? -21.69664 39.50719 28.18742 1.000 25.84202 2024 GLN A O 1
ATOM 1375 N N . THR A 1 88 ? -21.91178 38.21948 26.32764 1.000 26.21104 2025 THR A N 1
ATOM 1376 C CA . THR A 1 88 ? -20.46778 38.12923 26.14231 1.000 28.85246 2025 THR A CA 1
ATOM 1377 C C . THR A 1 88 ? -19.84359 39.49554 25.94355 1.000 28.42050 2025 THR A C 1
ATOM 1378 O O . THR A 1 88 ? -18.68529 39.71729 26.35935 1.000 29.06577 2025 THR A O 1
ATOM 1389 N N A SER A 1 89 ? -20.56515 40.42155 25.28772 0.836 29.05560 2026 SER A N 1
ATOM 1390 N N B SER A 1 89 ? -20.59372 40.42632 25.34463 0.164 29.17732 2026 SER A N 1
ATOM 1391 C CA A SER A 1 89 ? -20.03515 41.75171 25.01123 0.836 34.33363 2026 SER A CA 1
ATOM 1392 C CA B SER A 1 89 ? -20.07659 41.75331 25.03539 0.164 30.75812 2026 SER A CA 1
ATOM 1393 C C A SER A 1 89 ? -19.70650 42.55002 26.27572 0.836 33.59030 2026 SER A C 1
ATOM 1394 C C B SER A 1 89 ? -19.67872 42.51790 26.28741 0.164 31.07990 2026 SER A C 1
ATOM 1395 O O A SER A 1 89 ? -18.95813 43.53478 26.19394 0.836 36.17747 2026 SER A O 1
ATOM 1396 O O B SER A 1 89 ? -18.83989 43.42143 26.21938 0.164 31.32648 2026 SER A O 1
ATOM 1411 N N . THR A 1 90 ? -20.28334 42.19473 27.42767 1.000 31.16037 2027 THR A N 1
ATOM 1412 C CA . THR A 1 90 ? -19.97336 42.85251 28.69830 1.000 33.12378 2027 THR A CA 1
ATOM 1413 C C . THR A 1 90 ? -19.46047 41.85838 29.73175 1.000 29.69313 2027 THR A C 1
ATOM 1414 O O . THR A 1 90 ? -19.53886 42.11102 30.93983 1.000 30.36605 2027 THR A O 1
ATOM 1426 N N . SER A 1 91 ? -18.95466 40.72558 29.28758 1.000 27.42253 2028 SER A N 1
ATOM 1427 C CA . SER A 1 91 ? -18.37164 39.73868 30.19257 1.000 25.05048 2028 SER A CA 1
ATOM 1428 C C . SER A 1 91 ? -16.85332 39.92623 30.24545 1.000 25.53827 2028 SER A C 1
ATOM 1429 O O . SER A 1 91 ? -16.28261 40.74613 29.53023 1.000 26.38867 2028 SER A O 1
ATOM 1437 N N . SER A 1 92 ? -16.18170 39.10429 31.05856 1.000 24.23425 2029 SER A N 1
ATOM 1438 C CA . SER A 1 92 ? -14.72099 39.15575 31.09010 1.000 27.76183 2029 SER A CA 1
ATOM 1439 C C . SER A 1 92 ? -14.05740 38.63464 29.82166 1.000 28.26453 2029 SER A C 1
ATOM 1440 O O . SER A 1 92 ? -12.81749 38.71703 29.71072 1.000 29.73477 2029 SER A O 1
ATOM 1448 N N . VAL A 1 93 ? -14.82698 38.12946 28.85564 1.000 25.93214 2030 VAL A N 1
ATOM 1449 C CA . VAL A 1 93 ? -14.29337 37.95105 27.51112 1.000 26.51427 2030 VAL A CA 1
ATOM 1450 C C . VAL A 1 93 ? -13.65054 39.24986 27.03350 1.000 28.05032 2030 VAL A C 1
ATOM 1451 O O . VAL A 1 93 ? -12.66653 39.23479 26.28646 1.000 31.68691 2030 VAL A O 1
ATOM 1464 N N . GLN A 1 94 ? -14.20219 40.40014 27.47359 1.000 28.83068 2031 GLN A N 1
ATOM 1465 C CA . GLN A 1 94 ? -13.70964 41.70117 27.05428 1.000 31.96438 2031 GLN A CA 1
ATOM 1466 C C . GLN A 1 94 ? -12.36282 42.03020 27.68166 1.000 32.58960 2031 GLN A C 1
ATOM 1467 O O . GLN A 1 94 ? -11.69757 42.98244 27.24166 1.000 38.05749 2031 GLN A O 1
ATOM 1481 N N . LYS A 1 95 ? -11.96875 41.28657 28.71580 1.000 32.64913 2032 LYS A N 1
ATOM 1482 C CA . LYS A 1 95 ? -10.68107 41.41822 29.37173 1.000 33.71392 2032 LYS A CA 1
ATOM 1483 C C . LYS A 1 95 ? -9.74326 40.30646 28.94221 1.000 33.74327 2032 LYS A C 1
ATOM 1484 O O . LYS A 1 95 ? -8.75324 40.03670 29.62073 1.000 36.87590 2032 LYS A O 1
ATOM 1503 N N . GLY A 1 96 ? -10.07175 39.61197 27.85585 1.000 32.05129 2033 GLY A N 1
ATOM 1504 C CA . GLY A 1 96 ? -9.18138 38.61487 27.31283 1.000 31.34620 2033 GLY A CA 1
ATOM 1505 C C . GLY A 1 96 ? -9.46532 37.17207 27.69137 1.000 29.65693 2033 GLY A C 1
ATOM 1506 O O . GLY A 1 96 ? -8.67514 36.30184 27.32170 1.000 32.58913 2033 GLY A O 1
ATOM 1510 N N . GLU A 1 97 ? -10.54657 36.88694 28.42032 1.000 28.88426 2034 GLU A N 1
ATOM 1511 C CA . GLU A 1 97 ? -10.73596 35.55008 28.94392 1.000 24.38779 2034 GLU A CA 1
ATOM 1512 C C . GLU A 1 97 ? -10.99746 34.54393 27.81513 1.000 23.05150 2034 GLU A C 1
ATOM 1513 O O . GLU A 1 97 ? -11.82532 34.76593 26.92394 1.000 24.38427 2034 GLU A O 1
ATOM 1525 N N . THR A 1 98 ? -10.29354 33.42566 27.86591 1.000 22.25936 2035 THR A N 1
ATOM 1526 C CA . THR A 1 98 ? -10.47096 32.41166 26.83023 1.000 23.00450 2035 THR A CA 1
ATOM 1527 C C . THR A 1 98 ? -11.82040 31.69326 26.96565 1.000 22.27166 2035 THR A C 1
ATOM 1528 O O . THR A 1 98 ? -12.46156 31.68661 28.02482 1.000 21.63185 2035 THR A O 1
ATOM 1539 N N . LEU A 1 99 ? -12.20947 31.03430 25.87216 1.000 21.45428 2036 LEU A N 1
ATOM 1540 C CA . LEU A 1 99 ? -13.42593 30.22963 25.85808 1.000 21.18567 2036 LEU A CA 1
ATOM 1541 C C . LEU A 1 99 ? -13.36442 29.16283 26.92362 1.000 20.93624 2036 LEU A C 1
ATOM 1542 O O . LEU A 1 99 ? -14.32714 28.97322 27.67973 1.000 20.53347 2036 LEU A O 1
ATOM 1558 N N . GLN A 1 100 ? -12.22890 28.45602 27.01963 1.000 21.01299 2037 GLN A N 1
ATOM 1559 C CA . GLN A 1 100 ? -12.16890 27.36618 27.99784 1.000 20.14654 2037 GLN A CA 1
ATOM 1560 C C . GLN A 1 100 ? -12.22969 27.88153 29.42309 1.000 19.53448 2037 GLN A C 1
ATOM 1561 O O . GLN A 1 100 ? -12.82664 27.22582 30.28477 1.000 21.18855 2037 GLN A O 1
ATOM 1575 N N . ASP A 1 101 ? -11.68622 29.06405 29.69755 1.000 19.93142 2038 ASP A N 1
ATOM 1576 C CA . ASP A 1 101 ? -11.88499 29.62628 31.03358 1.000 20.26637 2038 ASP A CA 1
ATOM 1577 C C . ASP A 1 101 ? -13.33937 30.03176 31.26224 1.000 20.32346 2038 ASP A C 1
ATOM 1578 O O . ASP A 1 101 ? -13.87753 29.82196 32.36019 1.000 21.33563 2038 ASP A O 1
ATOM 1587 N N . THR A 1 102 ? -13.98505 30.63510 30.25704 1.000 20.06651 2039 THR A N 1
ATOM 1588 C CA . THR A 1 102 ? -15.37891 31.01704 30.40497 1.000 19.72343 2039 THR A CA 1
ATOM 1589 C C . THR A 1 102 ? -16.26789 29.80584 30.64862 1.000 20.52282 2039 THR A C 1
ATOM 1590 O O . THR A 1 102 ? -17.16666 29.86197 31.49280 1.000 20.99512 2039 THR A O 1
ATOM 1601 N N . LEU A 1 103 ? -16.06255 28.71947 29.90003 1.000 20.14035 2040 LEU A N 1
ATOM 1602 C CA . LEU A 1 103 ? -16.87546 27.51623 30.09960 1.000 20.80017 2040 LEU A CA 1
ATOM 1603 C C . LEU A 1 103 ? -16.67606 26.91918 31.49338 1.000 19.66738 2040 LEU A C 1
ATOM 1604 O O . LEU A 1 103 ? -17.64416 26.53149 32.14389 1.000 20.59740 2040 LEU A O 1
ATOM 1620 N N . ARG A 1 104 ? -15.43717 26.83927 31.97178 1.000 20.23749 2041 ARG A N 1
ATOM 1621 C CA . ARG A 1 104 ? -15.21232 26.27137 33.30575 1.000 20.37426 2041 ARG A CA 1
ATOM 1622 C C . ARG A 1 104 ? -15.76448 27.18560 34.38547 1.000 20.47543 2041 ARG A C 1
ATOM 1623 O O . ARG A 1 104 ? -16.20026 26.70196 35.43002 1.000 22.77145 2041 ARG A O 1
ATOM 1644 N N . THR A 1 105 ? -15.77914 28.50098 34.13452 1.000 19.39964 2042 THR A N 1
ATOM 1645 C CA . THR A 1 105 ? -16.39858 29.43618 35.07266 1.000 20.67493 2042 THR A CA 1
ATOM 1646 C C . THR A 1 105 ? -17.89324 29.15070 35.19542 1.000 21.42944 2042 THR A C 1
ATOM 1647 O O . THR A 1 105 ? -18.41326 28.93318 36.30381 1.000 21.30256 2042 THR A O 1
ATOM 1658 N N . LEU A 1 106 ? -18.59564 29.13023 34.05232 1.000 21.27092 2043 LEU A N 1
ATOM 1659 C CA . LEU A 1 106 ? -20.03849 28.97704 34.03545 1.000 20.75092 2043 LEU A CA 1
ATOM 1660 C C . LEU A 1 106 ? -20.47608 27.59429 34.49310 1.000 19.84322 2043 LEU A C 1
ATOM 1661 O O . LEU A 1 106 ? -21.57461 27.44902 35.06874 1.000 21.31934 2043 LEU A O 1
ATOM 1677 N N . ALA A 1 107 ? -19.62554 26.58226 34.29334 1.000 20.52543 2044 ALA A N 1
ATOM 1678 C CA . ALA A 1 107 ? -19.91041 25.24633 34.81310 1.000 22.79813 2044 ALA A CA 1
ATOM 1679 C C . ALA A 1 107 ? -19.94884 25.19304 36.33904 1.000 23.98281 2044 ALA A C 1
ATOM 1680 O O . ALA A 1 107 ? -20.52486 24.26244 36.89836 1.000 25.72454 2044 ALA A O 1
ATOM 1687 N N . CYS A 1 108 ? -19.30041 26.12281 37.02822 1.000 21.41634 2045 CYS A N 1
ATOM 1688 C CA . CYS A 1 108 ? -19.50028 26.23611 38.46171 1.000 20.83785 2045 CYS A CA 1
ATOM 1689 C C . CYS A 1 108 ? -20.87364 26.66684 38.90631 1.000 22.22571 2045 CYS A C 1
ATOM 1690 O O . CYS A 1 108 ? -21.22427 26.43730 40.07269 1.000 25.36630 2045 CYS A O 1
ATOM 1698 N N . TYR A 1 109 ? -21.64747 27.29716 38.02975 1.000 20.94935 2046 TYR A N 1
ATOM 1699 C CA . TYR A 1 109 ? -22.90051 27.91152 38.39012 1.000 21.96306 2046 TYR A CA 1
ATOM 1700 C C . TYR A 1 109 ? -24.09402 27.20340 37.79718 1.000 21.96991 2046 TYR A C 1
ATOM 1701 O O . TYR A 1 109 ? -25.19047 27.30175 38.35720 1.000 23.60191 2046 TYR A O 1
ATOM 1719 N N . SER A 1 110 ? -23.89395 26.48077 36.70082 1.000 21.75691 2047 SER A N 1
ATOM 1720 C CA . SER A 1 110 ? -24.98553 25.95954 35.89025 1.000 20.78673 2047 SER A CA 1
ATOM 1721 C C . SER A 1 110 ? -24.77157 24.47078 35.66399 1.000 21.08421 2047 SER A C 1
ATOM 1722 O O . SER A 1 110 ? -23.68640 23.92568 35.91585 1.000 24.52463 2047 SER A O 1
ATOM 1730 N N . ASP A 1 111 ? -25.83618 23.82414 35.23414 1.000 20.48917 2048 ASP A N 1
ATOM 1731 C CA . ASP A 1 111 ? -25.83807 22.39081 34.99248 1.000 22.61221 2048 ASP A CA 1
ATOM 1732 C C . ASP A 1 111 ? -25.61366 22.00092 33.53365 1.000 23.87809 2048 ASP A C 1
ATOM 1733 O O . ASP A 1 111 ? -25.35059 20.81713 33.24310 1.000 24.80559 2048 ASP A O 1
ATOM 1742 N N . ALA A 1 112 ? -25.72766 22.95431 32.62050 1.000 20.86851 2049 ALA A N 1
ATOM 1743 C CA . ALA A 1 112 ? -25.45040 22.74365 31.20933 1.000 20.83858 2049 ALA A CA 1
ATOM 1744 C C . ALA A 1 112 ? -25.26512 24.12240 30.59454 1.000 20.98978 2049 ALA A C 1
ATOM 1745 O O . ALA A 1 112 ? -25.74216 25.12800 31.14468 1.000 21.19321 2049 ALA A O 1
ATOM 1752 N N . ILE A 1 113 ? -24.60428 24.15655 29.42655 1.000 20.15135 2050 ILE A N 1
ATOM 1753 C CA . ILE A 1 113 ? -24.32889 25.39975 28.70592 1.000 19.18640 2050 ILE A CA 1
ATOM 1754 C C . ILE A 1 113 ? -24.69143 25.23422 27.24355 1.000 19.37947 2050 ILE A C 1
ATOM 1755 O O . ILE A 1 113 ? -24.22860 24.28175 26.59524 1.000 21.73665 2050 ILE A O 1
ATOM 1771 N N . VAL A 1 114 ? -25.43507 26.19478 26.70077 1.000 19.22113 2051 VAL A N 1
ATOM 1772 C CA . VAL A 1 114 ? -25.61862 26.31988 25.24654 1.000 19.71667 2051 VAL A CA 1
ATOM 1773 C C . VAL A 1 114 ? -24.57954 27.30484 24.72694 1.000 18.87815 2051 VAL A C 1
ATOM 1774 O O . VAL A 1 114 ? -24.52993 28.45279 25.18577 1.000 21.52531 2051 VAL A O 1
ATOM 1787 N N . LEU A 1 115 ? -23.78837 26.87905 23.73825 1.000 20.72167 2052 LEU A N 1
ATOM 1788 C CA . LEU A 1 115 ? -22.68661 27.66979 23.21136 1.000 18.82311 2052 LEU A CA 1
ATOM 1789 C C . LEU A 1 115 ? -22.85681 27.95546 21.73053 1.000 19.28935 2052 LEU A C 1
ATOM 1790 O O . LEU A 1 115 ? -23.00781 27.02711 20.93716 1.000 20.95772 2052 LEU A O 1
ATOM 1806 N N . ARG A 1 116 ? -22.70531 29.21815 21.34568 1.000 19.34051 2053 ARG A N 1
ATOM 1807 C CA . ARG A 1 116 ? -22.50963 29.58470 19.94462 1.000 19.45218 2053 ARG A CA 1
ATOM 1808 C C . ARG A 1 116 ? -21.22385 30.40078 19.87734 1.000 19.35044 2053 ARG A C 1
ATOM 1809 O O . ARG A 1 116 ? -21.08252 31.38933 20.59770 1.000 21.25780 2053 ARG A O 1
ATOM 1830 N N . HIS A 1 117 ? -20.29556 30.00336 19.01100 1.000 20.09756 2054 HIS A N 1
ATOM 1831 C CA . HIS A 1 117 ? -18.97597 30.60703 18.98900 1.000 22.26369 2054 HIS A CA 1
ATOM 1832 C C . HIS A 1 117 ? -18.45500 30.58008 17.55688 1.000 23.87716 2054 HIS A C 1
ATOM 1833 O O . HIS A 1 117 ? -18.72974 29.63027 16.83606 1.000 22.56103 2054 HIS A O 1
ATOM 1847 N N . PRO A 1 118 ? -17.66249 31.57361 17.13815 1.000 22.59262 2055 PRO A N 1
ATOM 1848 C CA . PRO A 1 118 ? -17.20313 31.61854 15.72936 1.000 24.34817 2055 PRO A CA 1
ATOM 1849 C C . PRO A 1 118 ? -16.12153 30.60524 15.32843 1.000 25.38464 2055 PRO A C 1
ATOM 1850 O O . PRO A 1 118 ? -15.84493 30.49126 14.12707 1.000 26.68372 2055 PRO A O 1
ATOM 1861 N N A ASP A 1 119 ? -15.51924 29.85555 16.25664 0.559 25.30207 2056 ASP A N 1
ATOM 1862 N N B ASP A 1 119 ? -15.49476 29.90873 16.27929 0.441 24.82329 2056 ASP A N 1
ATOM 1863 C CA A ASP A 1 119 ? -14.44558 28.91103 15.94358 0.559 26.73802 2056 ASP A CA 1
ATOM 1864 C CA B ASP A 1 119 ? -14.48524 28.90065 15.97556 0.441 25.58227 2056 ASP A CA 1
ATOM 1865 C C A ASP A 1 119 ? -15.04383 27.51710 15.81905 0.559 25.69148 2056 ASP A C 1
ATOM 1866 C C B ASP A 1 119 ? -15.16926 27.55783 15.77001 0.441 24.56355 2056 ASP A C 1
ATOM 1867 O O A ASP A 1 119 ? -15.64223 27.01623 16.77244 0.559 26.63394 2056 ASP A O 1
ATOM 1868 O O B ASP A 1 119 ? -15.94141 27.12807 16.62539 0.441 23.55363 2056 ASP A O 1
ATOM 1885 N N . GLU A 1 120 ? -14.93207 26.91586 14.61870 1.000 23.63892 2057 GLU A N 1
ATOM 1886 C CA . GLU A 1 120 ? -15.44255 25.54490 14.44141 1.000 26.93143 2057 GLU A CA 1
ATOM 1887 C C . GLU A 1 120 ? -14.94897 24.61174 15.55166 1.000 24.85116 2057 GLU A C 1
ATOM 1888 O O . GLU A 1 120 ? -15.67748 23.69888 15.97421 1.000 26.67577 2057 GLU A O 1
ATOM 1900 N N . LYS A 1 121 ? -13.72118 24.81950 16.03496 1.000 25.49671 2058 LYS A N 1
ATOM 1901 C CA . LYS A 1 121 ? -13.14614 23.97112 17.06790 1.000 26.43917 2058 LYS A CA 1
ATOM 1902 C C . LYS A 1 121 ? -13.66602 24.25075 18.46664 1.000 25.11440 2058 LYS A C 1
ATOM 1903 O O . LYS A 1 121 ? -13.24298 23.56441 19.40117 1.000 26.58609 2058 LYS A O 1
ATOM 1923 N N . CYS A 1 122 ? -14.61984 25.15901 18.63991 1.000 22.75386 2059 CYS A N 1
ATOM 1924 C CA . CYS A 1 122 ? -15.11416 25.38249 19.99195 1.000 22.89188 2059 CYS A CA 1
ATOM 1925 C C . CYS A 1 122 ? -15.69779 24.11108 20.59456 1.000 24.21084 2059 CYS A C 1
ATOM 1926 O O . CYS A 1 122 ? -15.68951 23.95900 21.81363 1.000 24.99086 2059 CYS A O 1
ATOM 1934 N N . VAL A 1 123 ? -16.22631 23.20368 19.76432 1.000 24.76602 2060 VAL A N 1
ATOM 1935 C CA . VAL A 1 123 ? -16.80973 21.98071 20.30263 1.000 25.24581 2060 VAL A CA 1
ATOM 1936 C C . VAL A 1 123 ? -15.72146 21.06856 20.86394 1.000 25.11301 2060 VAL A C 1
ATOM 1937 O O . VAL A 1 123 ? -15.95363 20.33590 21.83865 1.000 26.26574 2060 VAL A O 1
ATOM 1950 N N . ASP A 1 124 ? -14.52087 21.11212 20.28126 1.000 26.08483 2061 ASP A N 1
ATOM 1951 C CA . ASP A 1 124 ? -13.41211 20.32676 20.82563 1.000 25.96319 2061 ASP A CA 1
ATOM 1952 C C . ASP A 1 124 ? -12.90179 20.92804 22.12599 1.000 23.54885 2061 ASP A C 1
ATOM 1953 O O . ASP A 1 124 ? -12.51744 20.20074 23.05111 1.000 24.91197 2061 ASP A O 1
ATOM 1962 N N . VAL A 1 125 ? -12.87394 22.25935 22.19890 1.000 24.90552 2062 VAL A N 1
ATOM 1963 C CA . VAL A 1 125 ? -12.53710 22.94657 23.44359 1.000 24.67379 2062 VAL A CA 1
ATOM 1964 C C . VAL A 1 125 ? -13.51714 22.55888 24.54697 1.000 23.53944 2062 VAL A C 1
ATOM 1965 O O . VAL A 1 125 ? -13.12440 22.23821 25.68182 1.000 24.20350 2062 VAL A O 1
ATOM 1978 N N . ALA A 1 126 ? -14.80763 22.59158 24.23132 1.000 22.83761 2063 ALA A N 1
ATOM 1979 C CA . ALA A 1 126 ? -15.83411 22.20898 25.20251 1.000 22.61249 2063 ALA A CA 1
ATOM 1980 C C . ALA A 1 126 ? -15.63769 20.77224 25.67617 1.000 24.05710 2063 ALA A C 1
ATOM 1981 O O . ALA A 1 126 ? -15.72008 20.47943 26.87043 1.000 24.90436 2063 ALA A O 1
ATOM 1988 N N . LYS A 1 127 ? -15.41527 19.84789 24.74429 1.000 24.37685 2064 LYS A N 1
ATOM 1989 C CA . LYS A 1 127 ? -15.27891 18.43981 25.13408 1.000 26.26952 2064 LYS A CA 1
ATOM 1990 C C . LYS A 1 127 ? -14.07499 18.24691 26.05309 1.000 25.52269 2064 LYS A C 1
ATOM 1991 O O . LYS A 1 127 ? -14.11274 17.44546 26.99601 1.000 25.29385 2064 LYS A O 1
ATOM 2010 N N . LYS A 1 128 ? -12.98743 18.95278 25.77540 1.000 25.94508 2065 LYS A N 1
ATOM 2011 C CA . LYS A 1 128 ? -11.75452 18.77768 26.53563 1.000 26.55427 2065 LYS A CA 1
ATOM 2012 C C . LYS A 1 128 ? -11.87124 19.33367 27.95030 1.000 24.84682 2065 LYS A C 1
ATOM 2013 O O . LYS A 1 128 ? -11.39611 18.71887 28.91031 1.000 25.96430 2065 LYS A O 1
ATOM 2032 N N . TYR A 1 129 ? -12.49240 20.49481 28.09787 1.000 23.28673 2066 TYR A N 1
ATOM 2033 C CA . TYR A 1 129 ? -12.41256 21.23498 29.33311 1.000 21.98578 2066 TYR A CA 1
ATOM 2034 C C . TYR A 1 129 ? -13.68996 21.36077 30.14438 1.000 23.14415 2066 TYR A C 1
ATOM 2035 O O . TYR A 1 129 ? -13.58075 21.60114 31.35026 1.000 24.12335 2066 TYR A O 1
ATOM 2053 N N . CYS A 1 130 ? -14.88496 21.30104 29.54107 1.000 22.96680 2067 CYS A N 1
ATOM 2054 C CA . CYS A 1 130 ? -16.09307 21.68251 30.25095 1.000 21.57988 2067 CYS A CA 1
ATOM 2055 C C . CYS A 1 130 ? -16.66364 20.48534 30.99128 1.000 20.35420 2067 CYS A C 1
ATOM 2056 O O . CYS A 1 130 ? -16.98426 19.47021 30.35226 1.000 23.22418 2067 CYS A O 1
ATOM 2064 N N . PRO A 1 131 ? -16.81061 20.55809 32.32066 1.000 21.58093 2068 PRO A N 1
ATOM 2065 C CA . PRO A 1 131 ? -17.29331 19.40259 33.08419 1.000 22.60729 2068 PRO A CA 1
ATOM 2066 C C . PRO A 1 131 ? -18.81160 19.28462 33.17635 1.000 23.18493 2068 PRO A C 1
ATOM 2067 O O . PRO A 1 131 ? -19.28488 18.42805 33.91371 1.000 28.44718 2068 PRO A O 1
ATOM 2078 N N . VAL A 1 132 ? -19.57632 20.11482 32.47216 1.000 22.12254 2069 VAL A N 1
ATOM 2079 C CA . VAL A 1 132 ? -21.02370 19.93701 32.34811 1.000 22.92789 2069 VAL A CA 1
ATOM 2080 C C . VAL A 1 132 ? -21.36995 19.81318 30.87648 1.000 24.29065 2069 VAL A C 1
ATOM 2081 O O . VAL A 1 132 ? -20.58073 20.21837 29.99580 1.000 22.43881 2069 VAL A O 1
ATOM 2094 N N . PRO A 1 133 ? -22.55607 19.28093 30.55783 1.000 21.74370 2070 PRO A N 1
ATOM 2095 C CA . PRO A 1 133 ? -22.94900 19.16994 29.14252 1.000 22.53052 2070 PRO A CA 1
ATOM 2096 C C . PRO A 1 133 ? -22.96666 20.51014 28.44173 1.000 21.03314 2070 PRO A C 1
ATOM 2097 O O . PRO A 1 133 ? -23.48038 21.51166 28.97147 1.000 22.30904 2070 PRO A O 1
ATOM 2108 N N . VAL A 1 134 ? -22.43501 20.50462 27.22846 1.000 22.14302 2071 VAL A N 1
ATOM 2109 C CA . VAL A 1 134 ? -22.50012 21.63353 26.31330 1.000 21.22736 2071 VAL A CA 1
ATOM 2110 C C . VAL A 1 134 ? -23.35353 21.26447 25.10218 1.000 20.52732 2071 VAL A C 1
ATOM 2111 O O . VAL A 1 134 ? -23.16113 20.20214 24.46208 1.000 22.45248 2071 VAL A O 1
ATOM 2124 N N . ILE A 1 135 ? -24.26056 22.16334 24.75605 1.000 19.09028 2072 ILE A N 1
ATOM 2125 C CA . ILE A 1 135 ? -25.12598 22.03361 23.59374 1.000 20.24903 2072 ILE A CA 1
ATOM 2126 C C . ILE A 1 135 ? -24.63882 23.04447 22.55440 1.000 18.77020 2072 ILE A C 1
ATOM 2127 O O . ILE A 1 135 ? -24.51280 24.24159 22.83313 1.000 20.93892 2072 ILE A O 1
ATOM 2143 N N . ASN A 1 136 ? -24.27932 22.53976 21.37737 1.000 20.19371 2073 ASN A N 1
ATOM 2144 C CA . ASN A 1 136 ? -23.73133 23.35262 20.28959 1.000 19.82258 2073 ASN A CA 1
ATOM 2145 C C . ASN A 1 136 ? -24.87861 24.09016 19.60417 1.000 20.60913 2073 ASN A C 1
ATOM 2146 O O . ASN A 1 136 ? -25.67760 23.47158 18.88623 1.000 22.01443 2073 ASN A O 1
ATOM 2157 N N . GLY A 1 137 ? -24.95458 25.39566 19.81229 1.000 20.32333 2074 GLY A N 1
ATOM 2158 C CA . GLY A 1 137 ? -25.87205 26.28806 19.12327 1.000 21.63053 2074 GLY A CA 1
ATOM 2159 C C . GLY A 1 137 ? -25.30760 26.93006 17.87937 1.000 22.17085 2074 GLY A C 1
ATOM 2160 O O . GLY A 1 137 ? -25.93828 27.85441 17.328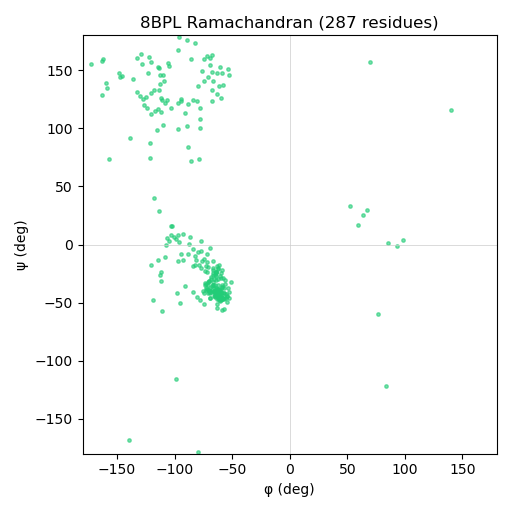03 1.000 23.56837 2074 GLY A O 1
ATOM 2164 N N . GLY A 1 138 ? -24.13153 26.47582 17.44711 1.000 21.42136 2075 GLY A N 1
ATOM 2165 C CA . GLY A 1 138 ? -23.47058 26.91484 16.22180 1.000 22.20444 2075 GLY A CA 1
ATOM 2166 C C . GLY A 1 138 ? -21.97392 27.07079 16.41257 1.000 24.20340 2075 GLY A C 1
ATOM 2167 O O . GLY A 1 138 ? -21.54484 27.96174 17.17066 1.000 25.46652 2075 GLY A O 1
ATOM 2171 N N . ASN A 1 139 ? -21.16218 26.26119 15.71182 1.000 24.72928 2076 ASN A N 1
ATOM 2172 C CA . ASN A 1 139 ? -19.69745 26.29828 15.84524 1.000 23.23820 2076 ASN A CA 1
ATOM 2173 C C . ASN A 1 139 ? -19.08130 26.75097 14.52254 1.000 23.23653 2076 ASN A C 1
ATOM 2174 O O . ASN A 1 139 ? -18.88413 25.93906 13.60157 1.000 24.13495 2076 ASN A O 1
ATOM 2185 N N . GLY A 1 140 ? -18.74507 28.04560 14.44338 1.000 24.25062 2077 GLY A N 1
ATOM 2186 C CA . GLY A 1 140 ? -18.25512 28.61748 13.20127 1.000 26.82011 2077 GLY A CA 1
ATOM 2187 C C . GLY A 1 140 ? -19.18825 28.31384 12.04817 1.000 26.53592 2077 GLY A C 1
ATOM 2188 O O . GLY A 1 140 ? -18.75856 28.11345 10.90336 1.000 28.11000 2077 GLY A O 1
ATOM 2192 N N . SER A 1 141 ? -20.47304 28.24997 12.37484 1.000 26.14335 2078 SER A N 1
ATOM 2193 C CA . SER A 1 141 ? -21.55434 27.91277 11.44970 1.000 27.53635 2078 SER A CA 1
ATOM 2194 C C . SER A 1 141 ? -21.41258 26.54905 10.79694 1.000 27.92057 2078 SER A C 1
ATOM 2195 O O . SER A 1 141 ? -22.07674 26.29179 9.80467 1.000 31.76115 2078 SER A O 1
ATOM 2203 N N . LYS A 1 142 ? -20.56607 25.65593 11.32452 1.000 25.49558 2079 LYS A N 1
ATOM 2204 C CA . LYS A 1 142 ? -20.33650 24.35378 10.69133 1.000 24.41624 2079 LYS A CA 1
ATOM 2205 C C . LYS A 1 142 ? -21.48313 23.38832 10.99305 1.000 24.63538 2079 LYS A C 1
ATOM 2206 O O . LYS A 1 142 ? -22.00524 22.72549 10.09021 1.000 26.29025 2079 LYS A O 1
ATOM 2225 N N . GLU A 1 143 ? -21.87473 23.28905 12.26061 1.000 23.90277 2080 GLU A N 1
ATOM 2226 C CA . GLU A 1 143 ? -23.00955 22.48606 12.65831 1.000 22.91065 2080 GLU A CA 1
ATOM 2227 C C . GLU A 1 143 ? -23.90501 23.28963 13.59668 1.000 22.73443 2080 GLU A C 1
ATOM 2228 O O . GLU A 1 143 ? -23.48662 24.26186 14.23586 1.000 23.89723 2080 GLU A O 1
ATOM 2240 N N . HIS A 1 144 ? -25.13774 22.83798 13.69717 1.000 24.13097 2081 HIS A N 1
ATOM 2241 C CA . HIS A 1 144 ? -26.19419 23.45681 14.48644 1.000 23.18115 2081 HIS A CA 1
ATOM 2242 C C . HIS A 1 144 ? -27.18160 22.32658 14.75164 1.000 24.05882 2081 HIS A C 1
ATOM 2243 O O . HIS A 1 144 ? -28.21838 22.22807 14.07115 1.000 23.20146 2081 HIS A O 1
ATOM 2257 N N . PRO A 1 145 ? -26.85165 21.37588 15.63404 1.000 22.36890 2082 PRO A N 1
ATOM 2258 C CA . PRO A 1 145 ? -27.61255 20.11853 15.60771 1.000 21.70580 2082 PRO A CA 1
ATOM 2259 C C . PRO A 1 145 ? -29.07949 20.29215 15.93999 1.000 23.38337 2082 PRO A C 1
ATOM 2260 O O . PRO A 1 145 ? -29.90752 19.56989 15.37384 1.000 24.91713 2082 PRO A O 1
ATOM 2271 N N . THR A 1 146 ? -29.41855 21.17558 16.88712 1.000 24.50967 2083 THR A N 1
ATOM 2272 C CA . THR A 1 146 ? -30.82767 21.31417 17.24963 1.000 24.56371 2083 THR A CA 1
ATOM 2273 C C . THR A 1 146 ? -31.62677 22.01239 16.14342 1.000 23.31645 2083 THR A C 1
ATOM 2274 O O . THR A 1 146 ? -32.81971 21.77552 16.02505 1.000 23.56805 2083 THR A O 1
ATOM 2285 N N . GLN A 1 147 ? -30.98924 22.79572 15.28769 1.000 21.49330 2084 GLN A N 1
ATOM 2286 C CA . GLN A 1 147 ? -31.67462 23.28378 14.09678 1.000 21.8531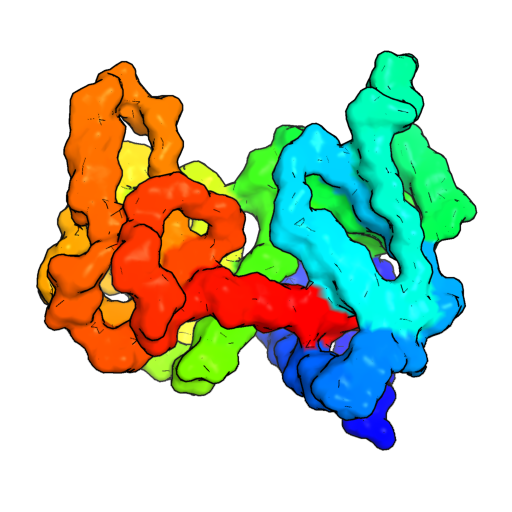7 2084 GLN A CA 1
ATOM 2287 C C . GLN A 1 147 ? -32.02798 22.11569 13.18797 1.000 20.39653 2084 GLN A C 1
ATOM 2288 O O . GLN A 1 147 ? -33.11887 22.07568 12.60332 1.000 21.55125 2084 GLN A O 1
ATOM 2302 N N . ALA A 1 148 ? -31.10062 21.16264 13.04029 1.000 21.83461 2085 ALA A N 1
ATOM 2303 C CA . ALA A 1 148 ? -31.36190 19.99630 12.20228 1.000 21.01231 2085 ALA A CA 1
ATOM 2304 C C . ALA A 1 148 ? -32.49250 19.16319 12.79082 1.000 22.18042 2085 ALA A C 1
ATOM 2305 O O . ALA A 1 148 ? -33.40576 18.73129 12.06350 1.000 22.55166 2085 ALA A O 1
ATOM 2312 N N . PHE A 1 149 ? -32.46314 18.96708 14.12307 1.000 22.14295 2086 PHE A N 1
ATOM 2313 C CA . PHE A 1 149 ? -33.50526 18.18815 14.76725 1.000 22.24632 2086 PHE A CA 1
ATOM 2314 C C . PHE A 1 149 ? -34.86347 18.83156 14.52944 1.000 21.21087 2086 PHE A C 1
ATOM 2315 O O . PHE A 1 149 ? -35.82412 18.16026 14.16767 1.000 21.88438 2086 PHE A O 1
ATOM 2332 N N . LEU A 1 150 ? -34.96156 20.14748 14.74381 1.000 22.70001 2087 LEU A N 1
ATOM 2333 C CA . LEU A 1 150 ? -36.25542 20.80195 14.58528 1.000 22.20484 2087 LEU A CA 1
ATOM 2334 C C . LEU A 1 150 ? -36.68492 20.87505 13.13505 1.000 22.14942 2087 LEU A C 1
ATOM 2335 O O . LEU A 1 150 ? -37.89155 20.87114 12.86826 1.000 23.27507 2087 LEU A O 1
ATOM 2351 N N . ASP A 1 151 ? -35.73422 20.98751 12.19949 1.000 22.01562 2088 ASP A N 1
ATOM 2352 C CA . ASP A 1 151 ? -36.08355 20.95894 10.77202 1.000 22.85989 2088 ASP A CA 1
ATOM 2353 C C . ASP A 1 151 ? -36.72905 19.62109 10.43050 1.000 22.56084 2088 ASP A C 1
ATOM 2354 O O . ASP A 1 151 ? -37.75578 19.56161 9.75157 1.000 22.75140 2088 ASP A O 1
ATOM 2363 N N . LEU A 1 152 ? -36.11465 18.51772 10.86744 1.000 22.99352 2089 LEU A N 1
ATOM 2364 C CA . LEU A 1 152 ? -36.70388 17.20227 10.58950 1.000 22.77041 2089 LEU A CA 1
ATOM 2365 C C . LEU A 1 152 ? -38.06013 17.04418 11.27234 1.000 22.81912 2089 LEU A C 1
ATOM 2366 O O . LEU A 1 152 ? -39.00998 16.51000 10.66909 1.000 23.76742 2089 LEU A O 1
ATOM 2382 N N . PHE A 1 153 ? -38.16772 17.47764 12.54058 1.000 22.60143 2090 PHE A N 1
ATOM 2383 C CA . PHE A 1 153 ? -39.44000 17.41754 13.25759 1.000 23.87687 2090 PHE A CA 1
ATOM 2384 C C . PHE A 1 153 ? -40.52515 18.17995 12.51497 1.000 22.44987 2090 PHE A C 1
ATOM 2385 O O . PHE A 1 153 ? -41.66501 17.70464 12.40478 1.000 23.97659 2090 PHE A O 1
ATOM 2402 N N . THR A 1 154 ? -40.17295 19.35115 11.98199 1.000 22.88363 2091 THR A N 1
ATOM 2403 C CA . THR A 1 154 ? -41.12523 20.17754 11.23989 1.000 22.59245 2091 THR A CA 1
ATOM 2404 C C . THR A 1 154 ? -41.68413 19.40874 10.05376 1.000 20.68752 2091 THR A C 1
ATOM 2405 O O . THR A 1 154 ? -42.89296 19.41207 9.80754 1.000 23.82623 2091 THR A O 1
ATOM 2416 N N . ILE A 1 155 ? -40.80975 18.73808 9.30550 1.000 21.58104 2092 ILE A N 1
ATOM 2417 C CA . ILE A 1 155 ? -41.27450 17.96192 8.16040 1.000 23.81968 2092 ILE A CA 1
ATOM 2418 C C . ILE A 1 155 ? -42.24731 16.87839 8.60400 1.000 24.14004 2092 ILE A C 1
ATOM 2419 O O . ILE A 1 155 ? -43.32608 16.71048 8.03010 1.000 25.86113 2092 ILE A O 1
ATOM 2435 N N . ARG A 1 156 ? -41.87589 16.12288 9.62549 1.000 24.00979 2093 ARG A N 1
ATOM 2436 C CA . ARG A 1 156 ? -42.75001 15.05940 10.10745 1.000 26.49660 2093 ARG A CA 1
ATOM 2437 C C . ARG A 1 156 ? -44.08525 15.60346 10.60598 1.000 27.27611 2093 ARG A C 1
ATOM 2438 O O . ARG A 1 156 ? -45.13701 14.98462 10.39974 1.000 29.57580 2093 ARG A O 1
ATOM 2459 N N . GLU A 1 157 ? -44.05765 16.73535 11.30718 1.000 26.66390 2094 GLU A N 1
ATOM 2460 C CA . GLU A 1 157 ? -45.28105 17.27446 11.89163 1.000 25.38565 2094 GLU A CA 1
ATOM 2461 C C . GLU A 1 157 ? -46.19690 17.81123 10.79378 1.000 27.19833 2094 GLU A C 1
ATOM 2462 O O . GLU A 1 157 ? -47.42210 17.69382 10.88064 1.000 30.88947 2094 GLU A O 1
ATOM 2475 N N . GLU A 1 158 ? -45.60819 18.44711 9.78330 1.000 27.14210 2095 GLU A N 1
ATOM 2476 C CA . GLU A 1 158 ? -46.39151 19.07981 8.72983 1.000 25.73426 2095 GLU A CA 1
ATOM 2477 C C . GLU A 1 158 ? -46.97290 18.05515 7.76754 1.000 26.59807 2095 GLU A C 1
ATOM 2478 O O . GLU A 1 158 ? -48.11211 18.21478 7.31822 1.000 28.96054 2095 GLU A O 1
ATOM 2490 N N . LEU A 1 159 ? -46.20128 17.01568 7.41431 1.000 26.65875 2096 LEU A N 1
ATOM 2491 C CA . LEU A 1 159 ? -46.59382 16.08830 6.35339 1.000 28.30559 2096 LEU A CA 1
ATOM 2492 C C . LEU A 1 159 ? -46.85804 14.66245 6.81641 1.000 30.06423 2096 LEU A C 1
ATOM 2493 O O . LEU A 1 159 ? -47.45563 13.88531 6.05174 1.000 33.41335 2096 LEU A O 1
ATOM 2509 N N . GLY A 1 160 ? -46.47205 14.29281 8.03202 1.000 32.86074 2097 GLY A N 1
ATOM 2510 C CA . GLY A 1 160 ? -46.60577 12.89692 8.42132 1.000 37.12369 2097 GLY A CA 1
ATOM 2511 C C . GLY A 1 160 ? -45.45151 12.00308 7.97066 1.000 40.66922 2097 GLY A C 1
ATOM 2512 O O . GLY A 1 160 ? -44.28769 12.20809 8.31878 1.000 47.11170 2097 GLY A O 1
ATOM 2516 N N . THR A 1 161 ? -45.74001 10.96879 7.20565 1.000 44.15470 2098 THR A N 1
ATOM 2517 C CA . THR A 1 161 ? -44.68708 10.02351 6.86329 1.000 45.02128 2098 THR A CA 1
ATOM 2518 C C . THR A 1 161 ? -43.62032 10.65093 5.97531 1.000 43.56286 2098 THR A C 1
ATOM 2519 O O . THR A 1 161 ? -43.91888 11.39977 5.04152 1.000 44.84843 2098 THR A O 1
ATOM 2530 N N . MET A 1 162 ? -42.36423 10.29748 6.24427 1.000 40.47882 2099 MET A N 1
ATOM 2531 C CA . MET A 1 162 ? -41.27924 10.69921 5.35939 1.000 35.27460 2099 MET A CA 1
ATOM 2532 C C . MET A 1 162 ? -41.25765 9.91653 4.05943 1.000 35.67256 2099 MET A C 1
ATOM 2533 O O . MET A 1 162 ? -40.65905 10.38428 3.08298 1.000 34.81284 2099 MET A O 1
ATOM 2547 N N . GLN A 1 163 ? -41.84457 8.72463 4.03283 1.000 36.55139 2100 GLN A N 1
ATOM 2548 C CA . GLN A 1 163 ? -41.71110 7.85235 2.87864 1.000 38.96356 2100 GLN A CA 1
ATOM 2549 C C . GLN A 1 163 ? -42.26303 8.55935 1.64480 1.000 37.82541 2100 GLN A C 1
ATOM 2550 O O . GLN A 1 163 ? -43.38617 9.07072 1.64825 1.000 38.35702 2100 GLN A O 1
ATOM 2564 N N . GLY A 1 164 ? -41.45522 8.63394 0.60615 1.000 34.13967 2101 GLY A N 1
ATOM 2565 C CA . GLY A 1 164 ? -41.93628 9.13316 -0.65731 1.000 31.99117 2101 GLY A CA 1
ATOM 2566 C C . GLY A 1 164 ? -41.91031 10.63672 -0.81675 1.000 32.34929 2101 GLY A C 1
ATOM 2567 O O . GLY A 1 164 ? -42.35856 11.13149 -1.85671 1.000 33.55393 2101 GLY A O 1
ATOM 2571 N N . LEU A 1 165 ? -41.43105 11.38480 0.16675 1.000 28.51983 2102 LEU A N 1
ATOM 2572 C CA . LEU A 1 165 ? -41.40230 12.83521 0.01429 1.000 27.27563 2102 LEU A CA 1
ATOM 2573 C C . LEU A 1 165 ? -40.26493 13.26255 -0.90828 1.000 26.11864 2102 LEU A C 1
ATOM 2574 O O . LEU A 1 165 ? -39.19626 12.64948 -0.94498 1.000 28.74012 2102 LEU A O 1
ATOM 2590 N N . THR A 1 166 ? -40.48731 14.37074 -1.61031 1.000 25.94642 2103 THR A N 1
ATOM 2591 C CA . THR A 1 166 ? -39.44475 15.03541 -2.37672 1.000 26.06790 2103 THR A CA 1
ATOM 2592 C C . THR A 1 166 ? -39.13100 16.35328 -1.68266 1.000 25.45216 2103 THR A C 1
ATOM 2593 O O . THR A 1 166 ? -40.02936 17.17245 -1.44283 1.000 26.07121 2103 THR A O 1
ATOM 2604 N N . ILE A 1 167 ? -37.85255 16.54375 -1.35049 1.000 24.19036 2104 ILE A N 1
ATOM 2605 C CA . ILE A 1 167 ? -37.37284 17.70608 -0.62904 1.000 24.59004 2104 ILE A CA 1
ATOM 2606 C C . ILE A 1 167 ? -36.50878 18.49477 -1.59578 1.000 23.49358 2104 ILE A C 1
ATOM 2607 O O . ILE A 1 167 ? -35.59581 17.93434 -2.21533 1.000 25.42032 2104 ILE A O 1
ATOM 2623 N N . THR A 1 168 ? -36.82200 19.77853 -1.76146 1.000 22.82293 2105 THR A N 1
ATOM 2624 C CA . THR A 1 168 ? -36.08822 20.65254 -2.65783 1.000 22.82619 2105 THR A CA 1
ATOM 2625 C C . THR A 1 168 ? -35.38026 21.72477 -1.83945 1.000 21.17664 2105 THR A C 1
ATOM 2626 O O . THR A 1 168 ? -36.05324 22.52405 -1.15562 1.000 23.73189 2105 THR A O 1
ATOM 2637 N N . PHE A 1 169 ? -34.02853 21.72100 -1.88942 1.000 22.80772 2106 PHE A N 1
ATOM 2638 C CA . PHE A 1 169 ? -33.21098 22.71206 -1.20488 1.000 23.89601 2106 PHE A CA 1
ATOM 2639 C C . PHE A 1 169 ? -32.88548 23.79702 -2.21506 1.000 23.01377 2106 PHE A C 1
ATOM 2640 O O . PHE A 1 169 ? -32.50972 23.47707 -3.35127 1.000 25.76534 2106 PHE A O 1
ATOM 2657 N N A VAL A 1 170 ? -33.07872 25.06252 -1.83288 0.545 22.13948 2107 VAL A N 1
ATOM 2658 N N B VAL A 1 170 ? -33.07524 25.05439 -1.83031 0.455 22.40872 2107 VAL A N 1
ATOM 2659 C CA A VAL A 1 170 ? -32.83885 26.17496 -2.74385 0.545 23.18742 2107 VAL A CA 1
ATOM 2660 C CA B VAL A 1 170 ? -32.86017 26.18068 -2.72491 0.455 23.53339 2107 VAL A CA 1
ATOM 2661 C C A VAL A 1 170 ? -32.03267 27.27084 -2.06736 0.545 23.08181 2107 VAL A C 1
ATOM 2662 C C B VAL A 1 170 ? -31.98610 27.22036 -2.03288 0.455 23.90210 2107 VAL A C 1
ATOM 2663 O O A VAL A 1 170 ? -32.35304 27.71016 -0.94917 0.545 22.67420 2107 VAL A O 1
ATOM 2664 O O B VAL A 1 170 ? -32.18807 27.54766 -0.85232 0.455 25.58452 2107 VAL A O 1
ATOM 2689 N N . GLY A 1 171 ? -31.02248 27.74182 -2.78160 1.000 22.39678 2108 GLY A N 1
ATOM 2690 C CA . GLY A 1 171 ? -30.24937 28.90328 -2.37502 1.000 23.66796 2108 GLY A CA 1
ATOM 2691 C C . GLY A 1 171 ? -28.75710 28.62873 -2.32464 1.000 25.85781 2108 GLY A C 1
ATOM 2692 O O . GLY A 1 171 ? -28.15000 28.19150 -3.31132 1.000 27.82875 2108 GLY A O 1
ATOM 2696 N N . ASP A 1 172 ? -28.15381 28.89161 -1.18477 1.000 26.07035 2109 ASP A N 1
ATOM 2697 C CA . ASP A 1 172 ? -26.71031 28.68098 -0.99100 1.000 25.51629 2109 ASP A CA 1
ATOM 2698 C C . ASP A 1 172 ? -26.53040 27.32762 -0.31639 1.000 22.85453 2109 ASP A C 1
ATOM 2699 O O . ASP A 1 172 ? -26.70675 27.19401 0.89339 1.000 25.58040 2109 ASP A O 1
ATOM 2708 N N . LEU A 1 173 ? -26.20277 26.31767 -1.10221 1.000 23.14793 2110 LEU A N 1
ATOM 2709 C CA . LEU A 1 173 ? -26.10409 24.95814 -0.59872 1.000 25.08846 2110 LEU A CA 1
ATOM 2710 C C . LEU A 1 173 ? -24.67595 24.61167 -0.25030 1.000 26.12023 2110 LEU A C 1
ATOM 2711 O O . LEU A 1 173 ? -24.38853 23.47624 0.16044 1.000 27.38513 2110 LEU A O 1
ATOM 2727 N N . LEU A 1 174 ? -23.78398 25.57267 -0.39837 1.000 24.71239 2111 LEU A N 1
ATOM 2728 C CA . LEU A 1 174 ? -22.38225 25.40603 -0.03949 1.000 25.47952 2111 LEU A CA 1
ATOM 2729 C C . LEU A 1 174 ? -22.10512 25.93414 1.35647 1.000 24.59896 2111 LEU A C 1
ATOM 2730 O O . LEU A 1 174 ? -21.51097 25.22533 2.18436 1.000 27.18929 2111 LEU A O 1
ATOM 2746 N N . TYR A 1 175 ? -22.54206 27.16299 1.63836 1.000 26.46662 2112 TYR A N 1
ATOM 2747 C CA . TYR A 1 175 ? -22.37359 27.76014 2.94978 1.000 25.80715 2112 TYR A CA 1
ATOM 2748 C C . TYR A 1 175 ? -23.57822 27.51927 3.84262 1.000 26.16652 2112 TYR A C 1
ATOM 2749 O O . TYR A 1 175 ? -23.48752 27.77565 5.04713 1.000 27.06989 2112 TYR A O 1
ATOM 2767 N N . GLY A 1 176 ? -24.69456 27.06855 3.28083 1.000 25.51324 2113 GLY A N 1
ATOM 2768 C CA . GLY A 1 176 ? -25.89296 26.72928 4.04369 1.000 22.95903 2113 GLY A CA 1
ATOM 2769 C C . GLY A 1 176 ? -25.78178 25.37788 4.71052 1.000 25.37266 2113 GLY A C 1
ATOM 2770 O O . GLY A 1 176 ? -26.39441 24.39566 4.28354 1.000 26.27637 2113 GLY A O 1
ATOM 2774 N N . ARG A 1 177 ? -24.99478 25.31774 5.74503 1.000 26.04619 2114 ARG A N 1
ATOM 2775 C CA . ARG A 1 177 ? -24.70526 24.04907 6.40995 1.000 25.71594 2114 ARG A CA 1
ATOM 2776 C C . ARG A 1 177 ? -25.93719 23.40559 7.04354 1.000 25.88248 2114 ARG A C 1
ATOM 2777 O O . ARG A 1 177 ? -25.95643 22.17584 7.18528 1.000 24.02645 2114 ARG A O 1
ATOM 2798 N N . PRO A 1 178 ? -26.99651 24.13979 7.39484 1.000 23.51725 2115 PRO A N 1
ATOM 2799 C CA . PRO A 1 178 ? -28.21051 23.42369 7.83680 1.000 23.34683 2115 PRO A CA 1
ATOM 2800 C C . PRO A 1 178 ? -28.71072 22.43894 6.80833 1.000 21.64529 2115 PRO A C 1
ATOM 2801 O O . PRO A 1 178 ? -29.26318 21.39286 7.18688 1.000 23.25230 2115 PRO A O 1
ATOM 2812 N N . VAL A 1 179 ? -28.48880 22.71295 5.52994 1.000 22.55699 2116 VAL A N 1
ATOM 2813 C CA . VAL A 1 179 ? -28.85181 21.75546 4.48835 1.000 21.82912 2116 VAL A CA 1
ATOM 2814 C C . VAL A 1 179 ? -28.06371 20.46868 4.67059 1.000 23.54849 2116 VAL A C 1
ATOM 2815 O O . VAL A 1 179 ? -28.60271 19.35961 4.54120 1.000 23.87198 2116 VAL A O 1
ATOM 2828 N N . HIS A 1 180 ? -26.75830 20.60100 4.91406 1.000 23.49173 2117 HIS A N 1
ATOM 2829 C CA . HIS A 1 180 ? -25.89723 19.43441 5.04392 1.000 21.81078 2117 HIS A CA 1
ATOM 2830 C C . HIS A 1 180 ? -26.29826 18.58630 6.25513 1.000 23.47922 2117 HIS A C 1
ATOM 2831 O O . HIS A 1 180 ? -26.29549 17.34938 6.19632 1.000 24.55180 2117 HIS A O 1
ATOM 2845 N N . SER A 1 181 ? -26.61475 19.23867 7.37774 1.000 22.80366 2118 SER A N 1
ATOM 2846 C CA . SER A 1 181 ? -27.02804 18.49880 8.54990 1.000 22.03832 2118 SER A CA 1
ATOM 2847 C C . SER A 1 181 ? -28.34378 17.77411 8.30799 1.000 22.68353 2118 SER A C 1
ATOM 2848 O O . SER A 1 181 ? -28.52361 16.65018 8.79012 1.000 25.28759 2118 SER A O 1
ATOM 2856 N N . LEU A 1 182 ? -29.28450 18.42524 7.60679 1.000 23.75770 2119 LEU A N 1
ATOM 2857 C CA . LEU A 1 182 ? -30.56982 17.79397 7.34828 1.000 24.21097 2119 LEU A CA 1
ATOM 2858 C C . LEU A 1 182 ? -30.40340 16.62625 6.37025 1.000 24.82799 2119 LEU A C 1
ATOM 2859 O O . LEU A 1 182 ? -30.99447 15.55778 6.57574 1.000 25.65028 2119 LEU A O 1
ATOM 2875 N N . VAL A 1 183 ? -29.52052 16.77220 5.37684 1.000 24.95086 2120 VAL A N 1
ATOM 2876 C CA . VAL A 1 183 ? -29.20110 15.65441 4.48553 1.000 25.80842 2120 VAL A CA 1
ATOM 2877 C C . VAL A 1 183 ? -28.74852 14.44198 5.29782 1.000 25.43260 2120 VAL A C 1
ATOM 2878 O O . VAL A 1 183 ? -29.16919 13.30657 5.02824 1.000 27.00152 2120 VAL A O 1
ATOM 2891 N N . TYR A 1 184 ? -27.88437 14.65972 6.29488 1.000 26.25902 2121 TYR A N 1
ATOM 2892 C CA . TYR A 1 184 ? -27.41593 13.54650 7.12443 1.000 24.73197 2121 TYR A CA 1
ATOM 2893 C C . TYR A 1 184 ? -28.57485 12.88317 7.87491 1.000 26.60108 2121 TYR A C 1
ATOM 2894 O O . TYR A 1 184 ? -28.71182 11.65584 7.86639 1.000 26.99090 2121 TYR A O 1
ATOM 2912 N N . LEU A 1 185 ? -29.45537 13.68222 8.48036 1.000 24.85426 2122 LEU A N 1
ATOM 2913 C CA . LEU A 1 185 ? -30.59569 13.11056 9.18932 1.000 24.75529 2122 LEU A CA 1
ATOM 2914 C C . LEU A 1 185 ? -31.55999 12.39249 8.25171 1.000 27.40615 2122 LEU A C 1
ATOM 2915 O O . LEU A 1 185 ? -32.30338 11.50808 8.69817 1.000 28.21875 2122 LEU A O 1
ATOM 2931 N N . LEU A 1 186 ? -31.59673 12.78350 6.97514 1.000 26.95354 2123 LEU A N 1
ATOM 2932 C CA . LEU A 1 186 ? -32.50673 12.16805 6.00315 1.000 26.91873 2123 LEU A CA 1
ATOM 2933 C C . LEU A 1 186 ? -32.01881 10.82855 5.46201 1.000 29.03370 2123 LEU A C 1
ATOM 2934 O O . LEU A 1 186 ? -32.77412 10.14938 4.75873 1.000 27.62659 2123 LEU A O 1
ATOM 2950 N N . ARG A 1 187 ? -30.80575 10.41597 5.80024 1.000 29.57395 2124 ARG A N 1
ATOM 2951 C CA . ARG A 1 187 ? -30.20971 9.23934 5.18605 1.000 30.86254 2124 ARG A CA 1
ATOM 2952 C C . ARG A 1 187 ? -30.98247 7.95549 5.46074 1.000 32.57152 2124 ARG A C 1
ATOM 2953 O O . ARG A 1 187 ? -30.84051 7.00414 4.67904 1.000 36.90671 2124 ARG A O 1
ATOM 2974 N N . HIS A 1 188 ? -31.80419 7.92285 6.52427 1.000 35.02966 2125 HIS A N 1
ATOM 2975 C CA . HIS A 1 188 ? -32.58863 6.75118 6.90037 1.000 38.93086 2125 HIS A CA 1
ATOM 2976 C C . HIS A 1 188 ? -33.88208 6.57865 6.12018 1.000 37.39030 2125 HIS A C 1
ATOM 2977 O O . HIS A 1 188 ? -34.53226 5.53223 6.28189 1.000 40.81325 2125 HIS A O 1
ATOM 2991 N N . TYR A 1 189 ? -34.32541 7.59869 5.37929 1.000 33.53459 2126 TYR A N 1
ATOM 2992 C CA . TYR A 1 189 ? -35.68821 7.68902 4.88305 1.000 30.99117 2126 TYR A CA 1
ATOM 2993 C C . TYR A 1 189 ? -35.73285 7.57901 3.36656 1.000 33.02378 2126 TYR A C 1
ATOM 2994 O O . TYR A 1 189 ? -34.76894 7.92073 2.66513 1.000 34.99463 2126 TYR A O 1
ATOM 3012 N N . GLN A 1 190 ? -36.86434 7.07693 2.86888 1.000 31.21124 2127 GLN A N 1
ATOM 3013 C CA . GLN A 1 190 ? -37.05723 6.89595 1.42740 1.000 34.10241 2127 GLN A CA 1
ATOM 3014 C C . GLN A 1 190 ? -37.57062 8.20518 0.82494 1.000 33.27488 2127 GLN A C 1
ATOM 3015 O O . GLN A 1 190 ? -38.73544 8.34647 0.44850 1.000 33.63135 2127 GLN A O 1
ATOM 3029 N N . VAL A 1 191 ? -36.67569 9.18249 0.76280 1.000 30.49936 2128 VAL A N 1
ATOM 3030 C CA . VAL A 1 191 ? -36.99485 10.50009 0.22510 1.000 28.82647 2128 VAL A CA 1
ATOM 3031 C C . VAL A 1 191 ? -36.20639 10.70368 -1.07074 1.000 29.11222 2128 VAL A C 1
ATOM 3032 O O . VAL A 1 191 ? -35.25765 9.98012 -1.37204 1.000 29.84159 2128 VAL A O 1
ATOM 3045 N N A LYS A 1 192 ? -36.61554 11.71389 -1.83156 0.463 28.20581 2129 LYS A N 1
ATOM 3046 N N B LYS A 1 192 ? -36.60009 11.71324 -1.83217 0.537 26.92920 2129 LYS A N 1
ATOM 3047 C CA A LYS A 1 192 ? -35.91340 12.17616 -3.01632 0.463 27.42649 2129 LYS A CA 1
ATOM 3048 C CA B LYS A 1 192 ? -35.85717 12.15077 -3.00204 0.537 25.62887 2129 LYS A CA 1
ATOM 3049 C C A LYS A 1 192 ? -35.53325 13.63079 -2.79036 0.463 27.12430 2129 LYS A C 1
ATOM 3050 C C B LYS A 1 192 ? -35.54479 13.62710 -2.83252 0.537 26.50025 2129 LYS A C 1
ATOM 3051 O O A LYS A 1 192 ? -36.28839 14.37909 -2.15381 0.463 27.70566 2129 LYS A O 1
ATOM 3052 O O B LYS A 1 192 ? -36.35794 14.38157 -2.28064 0.537 28.33949 2129 LYS A O 1
ATOM 3089 N N . VAL A 1 193 ? -34.36716 14.03919 -3.28654 1.000 26.10733 2130 VAL A N 1
ATOM 3090 C CA . VAL A 1 193 ? -33.86097 15.38571 -3.03910 1.000 25.56719 2130 VAL A CA 1
ATOM 3091 C C . VAL A 1 193 ? -33.51521 16.07712 -4.34706 1.000 25.10810 2130 VAL A C 1
ATOM 3092 O O . VAL A 1 193 ? -32.78755 15.52918 -5.19462 1.000 28.04154 2130 VAL A O 1
ATOM 3105 N N . GLN A 1 194 ? -34.00013 17.30495 -4.48253 1.000 25.08374 2131 GLN A N 1
ATOM 3106 C CA . GLN A 1 194 ? -33.64886 18.19885 -5.58918 1.000 22.59518 2131 GLN A CA 1
ATOM 3107 C C . GLN A 1 194 ? -32.84124 19.36437 -5.03991 1.000 23.51674 2131 GLN A C 1
ATOM 3108 O O . GLN A 1 194 ? -33.13294 19.86284 -3.96613 1.000 25.91579 2131 GLN A O 1
ATOM 3122 N N . LEU A 1 195 ? -31.78613 19.74899 -5.76315 1.000 25.85228 2132 LEU A N 1
ATOM 3123 C CA . LEU A 1 195 ? -30.82789 20.76303 -5.31081 1.000 25.88738 2132 LEU A CA 1
ATOM 3124 C C . LEU A 1 195 ? -30.79683 21.93105 -6.30030 1.000 27.18595 2132 LEU A C 1
ATOM 3125 O O . LEU A 1 195 ? -30.33050 21.79248 -7.43705 1.000 30.30338 2132 LEU A O 1
ATOM 3141 N N . VAL A 1 196 ? -31.26590 23.08309 -5.88007 1.000 22.84020 2133 VAL A N 1
ATOM 3142 C CA . VAL A 1 196 ? -31.40499 24.25259 -6.76178 1.000 25.77047 2133 VAL A CA 1
ATOM 3143 C C . VAL A 1 196 ? -30.48590 25.33387 -6.21837 1.000 25.56590 2133 VAL A C 1
ATOM 3144 O O . VAL A 1 196 ? -30.70104 25.84810 -5.12503 1.000 26.08024 2133 VAL A O 1
ATOM 3157 N N . SER A 1 197 ? -29.46513 25.69130 -6.98455 1.000 26.15148 2134 SER A N 1
ATOM 3158 C CA . SER A 1 197 ? -28.47572 26.66786 -6.54964 1.000 27.56815 2134 SER A CA 1
ATOM 3159 C C . SER A 1 197 ? -27.72731 27.16012 -7.76342 1.000 28.44861 2134 SER A C 1
ATOM 3160 O O . SER A 1 197 ? -27.65333 26.45365 -8.77238 1.000 30.71424 2134 SER A O 1
ATOM 3168 N N . PRO A 1 198 ? -27.10931 28.33413 -7.67689 1.000 30.44961 2135 PRO A N 1
ATOM 3169 C CA . PRO A 1 198 ? -26.05771 28.67010 -8.64222 1.000 33.70465 2135 PRO A CA 1
ATOM 3170 C C . PRO A 1 198 ? -25.02240 27.55974 -8.63931 1.000 35.38118 2135 PRO A C 1
ATOM 3171 O O . PRO A 1 198 ? -24.75945 26.93595 -7.60552 1.000 33.79525 2135 PRO A O 1
ATOM 3182 N N . LYS A 1 199 ? -24.36240 27.37712 -9.78720 1.000 36.47293 2136 LYS A N 1
ATOM 3183 C CA . LYS A 1 199 ? -23.29756 26.38013 -9.85757 1.000 41.70208 2136 LYS A CA 1
ATOM 3184 C C . LYS A 1 199 ? -22.27196 26.59507 -8.75683 1.000 38.66032 2136 LYS A C 1
ATOM 3185 O O . LYS A 1 199 ? -21.81404 25.64001 -8.11681 1.000 38.69840 2136 LYS A O 1
ATOM 3204 N N . ALA A 1 200 ? -21.92824 27.85579 -8.49839 1.000 35.49555 2137 ALA A N 1
ATOM 3205 C CA . ALA A 1 200 ? -20.91737 28.17790 -7.50135 1.000 35.40268 2137 ALA A CA 1
ATOM 3206 C C . ALA A 1 200 ? -21.31471 27.77853 -6.09751 1.000 33.55875 2137 ALA A C 1
ATOM 3207 O O . ALA A 1 200 ? -20.43623 27.63330 -5.23690 1.000 34.24413 2137 ALA A O 1
ATOM 3214 N N . LEU A 1 201 ? -22.60680 27.64585 -5.80587 1.000 31.64210 2138 LEU A N 1
ATOM 3215 C CA . LEU A 1 201 ? -23.03234 27.36037 -4.43921 1.000 29.36704 2138 LEU A CA 1
ATOM 3216 C C . LEU A 1 201 ? -23.65954 25.97858 -4.32325 1.000 27.94248 2138 LEU A C 1
ATOM 3217 O O . LEU A 1 201 ? -24.51981 25.75119 -3.47549 1.000 28.16473 2138 LEU A O 1
ATOM 3233 N N . ARG A 1 202 ? -23.23561 25.04399 -5.17321 1.000 27.89047 2139 ARG A N 1
ATOM 3234 C CA . ARG A 1 202 ? -23.68376 23.66976 -5.04715 1.000 26.74156 2139 ARG A CA 1
ATOM 3235 C C . ARG A 1 202 ? -23.13901 23.02323 -3.77516 1.000 26.60444 2139 ARG A C 1
ATOM 3236 O O . ARG A 1 202 ? -22.16126 23.47717 -3.17215 1.000 28.76532 2139 ARG A O 1
ATOM 3257 N N . LEU A 1 203 ? -23.76225 21.92583 -3.40140 1.000 28.41133 2140 LEU A N 1
ATOM 3258 C CA . LEU A 1 203 ? -23.26313 21.13632 -2.28567 1.000 27.02935 2140 LEU A CA 1
ATOM 3259 C C . LEU A 1 203 ? -21.78848 20.77763 -2.45418 1.000 30.49370 2140 LEU A C 1
ATOM 3260 O O . LEU A 1 203 ? -21.33773 20.47753 -3.57646 1.000 32.88586 2140 LEU A O 1
ATOM 3276 N N . PRO A 1 204 ? -21.03340 20.71135 -1.35747 1.000 30.99407 2141 PRO A N 1
ATOM 3277 C CA . PRO A 1 204 ? -19.69717 20.13435 -1.43371 1.000 33.67678 2141 PRO A CA 1
ATOM 3278 C C . PRO A 1 204 ? -19.76155 18.68771 -1.87805 1.000 33.72930 2141 PRO A C 1
ATOM 3279 O O . PRO A 1 204 ? -20.73955 17.97134 -1.60062 1.000 33.64382 2141 PRO A O 1
ATOM 3290 N N . PRO A 1 205 ? -18.70574 18.19540 -2.51227 1.000 35.16954 2142 PRO A N 1
ATOM 3291 C CA . PRO A 1 205 ? -18.79937 16.86263 -3.12235 1.000 35.05601 2142 PRO A CA 1
ATOM 3292 C C . PRO A 1 205 ? -19.14224 15.77474 -2.12857 1.000 36.72596 2142 PRO A C 1
ATOM 3293 O O . PRO A 1 205 ? -19.83325 14.81326 -2.48222 1.000 35.70292 2142 PRO A O 1
ATOM 3304 N N . ALA A 1 206 ? -18.64901 15.87946 -0.89185 1.000 36.05762 2143 ALA A N 1
ATOM 3305 C CA . ALA A 1 206 ? -18.89937 14.81805 0.07510 1.000 37.03199 2143 ALA A CA 1
ATOM 3306 C C . ALA A 1 206 ? -20.37739 14.75273 0.43788 1.000 35.63043 2143 ALA A C 1
ATOM 3307 O O . ALA A 1 206 ? -20.92127 13.66837 0.67918 1.000 36.27671 2143 ALA A O 1
ATOM 3314 N N . VAL A 1 207 ? -21.04701 15.90308 0.49678 1.000 34.02172 2144 VAL A N 1
ATOM 3315 C CA . VAL A 1 207 ? -22.46237 15.89704 0.83625 1.000 31.54858 2144 VAL A CA 1
ATOM 3316 C C . VAL A 1 207 ? -23.28930 15.39588 -0.33602 1.000 30.37945 2144 VAL A C 1
ATOM 3317 O O . VAL A 1 207 ? -24.24393 14.62692 -0.14887 1.000 30.44858 2144 VAL A O 1
ATOM 3330 N N . ARG A 1 208 ? -22.95774 15.82807 -1.55494 1.000 30.41788 2145 ARG A N 1
ATOM 3331 C CA . ARG A 1 208 ? -23.59536 15.25907 -2.74315 1.000 31.04534 2145 ARG A CA 1
ATOM 3332 C C . ARG A 1 208 ? -23.44496 13.74245 -2.77112 1.000 31.63440 2145 ARG A C 1
ATOM 3333 O O . ARG A 1 208 ? -24.41111 13.01189 -3.04731 1.000 31.77742 2145 ARG A O 1
ATOM 3354 N N . GLN A 1 209 ? -22.25053 13.24725 -2.46120 1.000 32.68191 2146 GLN A N 1
ATOM 3355 C CA . GLN A 1 209 ? -22.02621 11.81093 -2.49529 1.000 32.76362 2146 GLN A CA 1
ATOM 3356 C C . GLN A 1 209 ? -22.85429 11.08953 -1.42708 1.000 33.93243 2146 GLN A C 1
ATOM 3357 O O . GLN A 1 209 ? -23.25402 9.94008 -1.63325 1.000 34.22188 2146 GLN A O 1
ATOM 3371 N N . GLN A 1 210 ? -23.14130 11.74276 -0.29065 1.000 32.50902 2147 GLN A N 1
ATOM 3372 C CA . GLN A 1 210 ? -24.05689 11.13504 0.67337 1.000 32.97859 2147 GLN A CA 1
ATOM 3373 C C . GLN A 1 210 ? -25.42608 10.88353 0.05742 1.000 31.64968 2147 GLN A C 1
ATOM 3374 O O . GLN A 1 210 ? -26.02602 9.83126 0.28377 1.000 32.60035 2147 GLN A O 1
ATOM 3388 N N . LEU A 1 211 ? -25.95140 11.85326 -0.69757 1.000 29.65370 2148 LEU A N 1
ATOM 3389 C CA . LEU A 1 211 ? -27.24172 11.66442 -1.34439 1.000 28.35877 2148 LEU A CA 1
ATOM 3390 C C . LEU A 1 211 ? -27.16816 10.56677 -2.39359 1.000 28.62644 2148 LEU A C 1
ATOM 3391 O O . LEU A 1 211 ? -28.09820 9.76369 -2.53264 1.000 30.13080 2148 LEU A O 1
ATOM 3407 N N . VAL A 1 212 ? -26.07527 10.51822 -3.14883 1.000 31.24758 2149 VAL A N 1
ATOM 3408 C CA . VAL A 1 212 ? -25.91330 9.45189 -4.14111 1.000 32.93049 2149 VAL A CA 1
ATOM 3409 C C . VAL A 1 212 ? -25.88048 8.08589 -3.45940 1.000 33.04806 2149 VAL A C 1
ATOM 3410 O O . VAL A 1 212 ? -26.54681 7.12931 -3.89185 1.000 33.89285 2149 VAL A O 1
ATOM 3423 N N . ASP A 1 213 ? -25.12409 7.98118 -2.36679 1.000 35.27362 2150 ASP A N 1
ATOM 3424 C CA . ASP A 1 213 ? -24.96913 6.70541 -1.68220 1.000 37.36449 2150 ASP A CA 1
ATOM 3425 C C . ASP A 1 213 ? -26.28544 6.20929 -1.11076 1.000 37.44123 2150 ASP A C 1
ATOM 3426 O O . ASP A 1 213 ? -26.50473 4.98854 -1.03071 1.000 40.00447 2150 ASP A O 1
ATOM 3436 N N . ALA A 1 214 ? -27.16962 7.13177 -0.72385 1.000 35.53250 2151 ALA A N 1
ATOM 3437 C CA . ALA A 1 214 ? -28.48359 6.79391 -0.18336 1.000 34.00511 2151 ALA A CA 1
ATOM 3438 C C . ALA A 1 214 ? -29.54032 6.62672 -1.26464 1.000 32.76468 2151 ALA A C 1
ATOM 3439 O O . ALA A 1 214 ? -30.70473 6.33755 -0.94340 1.000 34.65825 2151 ALA A O 1
ATOM 3446 N N . GLY A 1 215 ? -29.17390 6.79229 -2.52843 1.000 33.44340 2152 GLY A N 1
ATOM 3447 C CA . GLY A 1 215 ? -30.14200 6.68390 -3.59954 1.000 34.26419 2152 GLY A CA 1
ATOM 3448 C C . GLY A 1 215 ? -31.17535 7.78631 -3.59641 1.000 32.90797 2152 GLY A C 1
ATOM 3449 O O . GLY A 1 215 ? -32.30272 7.57184 -4.06537 1.000 35.48008 2152 GLY A O 1
ATOM 3453 N N . GLN A 1 216 ? -30.81679 8.97731 -3.10245 1.000 31.34990 2153 GLN A N 1
ATOM 3454 C CA . GLN A 1 216 ? -31.77725 10.05391 -2.92956 1.000 29.47223 2153 GLN A CA 1
ATOM 3455 C C . GLN A 1 216 ? -31.63473 11.21443 -3.90079 1.000 29.79314 2153 GLN A C 1
ATOM 3456 O O . GLN A 1 216 ? -32.50456 12.08847 -3.91062 1.000 31.63444 2153 GLN A O 1
ATOM 3470 N N . LEU A 1 217 ? -30.56209 11.29196 -4.67621 1.000 29.86297 2154 LEU A N 1
ATOM 3471 C CA . LEU A 1 217 ? -30.35270 12.46465 -5.51726 1.000 30.61431 2154 LEU A CA 1
ATOM 3472 C C . LEU A 1 217 ? -31.23592 12.38449 -6.75399 1.000 30.44117 2154 LEU A C 1
ATOM 3473 O O . LEU A 1 217 ? -31.09594 11.47894 -7.58097 1.000 35.66412 2154 LEU A O 1
ATOM 3489 N N . LEU A 1 218 ? -32.13543 13.33286 -6.88710 1.000 30.86020 2155 LEU A N 1
ATOM 3490 C CA . LEU A 1 218 ? -33.03653 13.37134 -8.02221 1.000 33.75819 2155 LEU A CA 1
ATOM 3491 C C . LEU A 1 218 ? -32.54288 14.31967 -9.10552 1.000 36.18878 2155 LEU A C 1
ATOM 3492 O O . LEU A 1 218 ? -32.55063 13.94903 -10.28744 1.000 39.39518 2155 LEU A O 1
ATOM 3508 N N . CYS A 1 219 ? -32.02959 15.48664 -8.74010 1.000 37.94380 2156 CYS A N 1
ATOM 3509 C CA . CYS A 1 219 ? -31.51307 16.41912 -9.73468 1.000 40.18497 2156 CYS A CA 1
ATOM 3510 C C . CYS A 1 219 ? -30.82326 17.59581 -9.06108 1.000 37.58532 2156 CYS A C 1
ATOM 3511 O O . CYS A 1 219 ? -31.07789 17.89924 -7.90256 1.000 33.17357 2156 CYS A O 1
ATOM 3519 N N . GLU A 1 220 ? -29.89785 18.20376 -9.80433 1.000 40.92847 2157 GLU A N 1
ATOM 3520 C CA . GLU A 1 220 ? -29.21345 19.44951 -9.47342 1.000 42.88995 2157 GLU A CA 1
ATOM 3521 C C . GLU A 1 220 ? -29.62384 20.39093 -10.60606 1.000 39.87718 2157 GLU A C 1
ATOM 3522 O O . GLU A 1 220 ? -29.62080 19.98593 -11.78360 1.000 42.16707 2157 GLU A O 1
ATOM 3534 N N . SER A 1 221 ? -30.03015 21.61084 -10.27126 1.000 32.76064 2158 SER A N 1
ATOM 3535 C CA . SER A 1 221 ? -30.49663 22.56223 -11.26815 1.000 31.81473 2158 SER A CA 1
ATOM 3536 C C . SER A 1 221 ? -30.08972 23.95538 -10.83361 1.000 31.60138 2158 SER A C 1
ATOM 3537 O O . SER A 1 221 ? -30.04474 24.24555 -9.64107 1.000 29.23762 2158 SER A O 1
ATOM 3545 N N . GLU A 1 222 ? -29.76446 24.81037 -11.80603 1.000 32.35596 2159 GLU A N 1
ATOM 3546 C CA . GLU A 1 222 ? -29.56113 26.22556 -11.52807 1.000 32.34574 2159 GLU A CA 1
ATOM 3547 C C . GLU A 1 222 ? -30.87024 26.99632 -11.51150 1.000 33.85290 2159 GLU A C 1
ATOM 3548 O O . GLU A 1 222 ? -30.93536 28.05716 -10.89734 1.000 38.33184 2159 GLU A O 1
ATOM 3560 N N . ALA A 1 223 ? -31.92727 26.44940 -12.09652 1.000 34.22507 2160 ALA A N 1
ATOM 3561 C CA . ALA A 1 223 ? -33.21170 27.11854 -12.18194 1.000 33.49498 2160 ALA A CA 1
ATOM 3562 C C . ALA A 1 223 ? -34.24201 26.45736 -11.27128 1.000 33.82188 2160 ALA A C 1
ATOM 3563 O O . ALA A 1 223 ? -34.28687 25.23172 -11.13290 1.000 34.41606 2160 ALA A O 1
ATOM 3570 N N . LEU A 1 224 ? -35.06348 27.28598 -10.64306 1.000 32.84813 2161 LEU A N 1
ATOM 3571 C CA . LEU A 1 224 ? -36.20227 26.82694 -9.86536 1.000 29.39185 2161 LEU A CA 1
ATOM 3572 C C . LEU A 1 224 ? -37.40044 26.71322 -10.80726 1.000 30.28054 2161 LEU A C 1
ATOM 3573 O O . LEU A 1 224 ? -38.24865 27.61191 -10.90909 1.000 33.10010 2161 LEU A O 1
ATOM 3589 N N . THR A 1 225 ? -37.48583 25.58122 -11.48867 1.000 31.94507 2162 THR A N 1
ATOM 3590 C CA . THR A 1 225 ? -38.42747 25.44706 -12.59183 1.000 33.09034 2162 THR A CA 1
ATOM 3591 C C . THR A 1 225 ? -39.81479 25.02382 -12.13371 1.000 33.20355 2162 THR A C 1
ATOM 3592 O O . THR A 1 225 ? -39.97541 24.45471 -11.05766 1.000 30.47526 2162 THR A O 1
ATOM 3603 N N . PRO A 1 226 ? -40.83895 25.27121 -12.97085 1.000 34.06811 2163 PRO A N 1
ATOM 3604 C CA . PRO A 1 226 ? -42.18292 24.74652 -12.67533 1.000 34.53818 2163 PRO A CA 1
ATOM 3605 C C . PRO A 1 226 ? -42.19442 23.25898 -12.42696 1.000 33.28031 2163 PRO A C 1
ATOM 3606 O O . PRO A 1 226 ? -42.93879 22.76313 -11.56360 1.000 34.17968 2163 PRO A O 1
ATOM 3617 N N . GLU A 1 227 ? -41.38133 22.52556 -13.17452 1.000 35.09481 2164 GLU A N 1
ATOM 3618 C CA . GLU A 1 227 ? -41.37786 21.08276 -13.03030 1.000 33.93799 2164 GLU A CA 1
ATOM 3619 C C . GLU A 1 227 ? -40.79323 20.69031 -11.67803 1.000 30.79001 2164 GLU A C 1
ATOM 3620 O O . GLU A 1 227 ? -41.32698 19.80809 -10.99105 1.000 31.73933 2164 GLU A O 1
ATOM 3632 N N . ILE A 1 228 ? -39.70850 21.36181 -11.26687 1.000 29.08661 2165 ILE A N 1
ATOM 3633 C CA . ILE A 1 228 ? -39.12003 21.06699 -9.96599 1.000 27.89985 2165 ILE A CA 1
ATOM 3634 C C . ILE A 1 228 ? -40.10658 21.42925 -8.87334 1.000 27.42971 2165 ILE A C 1
ATOM 3635 O O . ILE A 1 228 ? -40.30681 20.67236 -7.91783 1.000 27.08107 2165 ILE A O 1
ATOM 3651 N N . LEU A 1 229 ? -40.74450 22.59966 -9.00271 1.000 27.74737 2166 LEU A N 1
ATOM 3652 C CA . LEU A 1 229 ? -41.68123 23.03827 -7.97808 1.000 28.93550 2166 LEU A CA 1
ATOM 3653 C C . LEU A 1 229 ? -42.87518 22.10155 -7.88841 1.000 29.52093 2166 LEU A C 1
ATOM 3654 O O . LEU A 1 229 ? -43.35406 21.80089 -6.79691 1.000 28.33494 2166 LEU A O 1
ATOM 3670 N N . GLY A 1 230 ? -43.37377 21.63339 -9.02998 1.000 30.82601 2167 GLY A N 1
ATOM 3671 C CA . GLY A 1 230 ? -44.58798 20.84044 -9.02573 1.000 31.23650 2167 GLY A CA 1
ATOM 3672 C C . GLY A 1 230 ? -44.45080 19.49434 -8.34764 1.000 29.44600 2167 GLY A C 1
ATOM 3673 O O . GLY A 1 230 ? -45.46695 18.91569 -7.91722 1.000 29.61470 2167 GLY A O 1
ATOM 3677 N N . ARG A 1 231 ? -43.23275 18.98751 -8.23732 1.000 28.44344 2168 ARG A N 1
ATOM 3678 C CA . ARG A 1 231 ? -42.96894 17.73879 -7.53264 1.000 26.93467 2168 ARG A CA 1
ATOM 3679 C C . ARG A 1 231 ? -42.42799 17.96242 -6.12056 1.000 26.28958 2168 ARG A C 1
ATOM 3680 O O . ARG A 1 231 ? -42.15555 16.98770 -5.42071 1.000 27.09885 2168 ARG A O 1
ATOM 3701 N N . THR A 1 232 ? -42.37241 19.21298 -5.64256 1.000 26.22767 2169 THR A N 1
ATOM 3702 C CA . THR A 1 232 ? -41.80580 19.49597 -4.32437 1.000 25.66476 2169 THR A CA 1
ATOM 3703 C C . THR A 1 232 ? -42.81053 19.30901 -3.19657 1.000 25.05666 2169 THR A C 1
ATOM 3704 O O . THR A 1 232 ? -43.84503 19.99127 -3.15790 1.000 25.89326 2169 THR A O 1
ATOM 3715 N N . ASP A 1 233 ? -42.45737 18.47636 -2.22397 1.000 23.96831 2170 ASP A N 1
ATOM 3716 C CA . ASP A 1 233 ? -43.23012 18.41583 -0.97293 1.000 22.52127 2170 ASP A CA 1
ATOM 3717 C C . ASP A 1 233 ? -42.72213 19.36609 0.10735 1.000 22.86991 2170 ASP A C 1
ATOM 3718 O O . ASP A 1 233 ? -43.54046 19.94467 0.85166 1.000 24.29487 2170 ASP A O 1
ATOM 3727 N N . VAL A 1 234 ? -41.40765 19.55682 0.19111 1.000 24.04980 2171 VAL A N 1
ATOM 3728 C CA . VAL A 1 234 ? -40.77908 20.48535 1.12196 1.000 22.43728 2171 VAL A CA 1
ATOM 3729 C C . VAL A 1 234 ? -39.85959 21.38475 0.31635 1.000 21.12337 2171 VAL A C 1
ATOM 3730 O O . VAL A 1 234 ? -38.95262 20.89216 -0.36098 1.000 22.55884 2171 VAL A O 1
ATOM 3743 N N . LEU A 1 235 ? -40.04091 22.69900 0.44097 1.000 21.67152 2172 LEU A N 1
ATOM 3744 C CA . LEU A 1 235 ? -39.17010 23.67850 -0.20604 1.000 19.56893 2172 LEU A CA 1
ATOM 3745 C C . LEU A 1 235 ? -38.36291 24.36345 0.89529 1.000 21.11669 2172 LEU A C 1
ATOM 3746 O O . LEU A 1 235 ? -38.89114 25.20196 1.63171 1.000 22.49203 2172 LEU A O 1
ATOM 3762 N N . TYR A 1 236 ? -37.10506 23.97321 1.04023 1.000 21.31404 2173 TYR A N 1
ATOM 3763 C CA . TYR A 1 236 ? -36.26912 24.42128 2.15460 1.000 19.28945 2173 TYR A CA 1
ATOM 3764 C C . TYR A 1 236 ? -35.29623 25.46483 1.60860 1.000 19.29636 2173 TYR A C 1
ATOM 3765 O O . TYR A 1 236 ? -34.45014 25.14500 0.76122 1.000 22.21680 2173 TYR A O 1
ATOM 3783 N N A CYS A 1 237 ? -35.44339 26.70511 2.06390 0.828 21.12708 2174 CYS A N 1
ATOM 3784 N N B CYS A 1 237 ? -35.41970 26.69709 2.08125 0.172 20.43227 2174 CYS A N 1
ATOM 3785 C CA A CYS A 1 237 ? -34.73879 27.84784 1.50408 0.828 21.82828 2174 CYS A CA 1
ATOM 3786 C CA B CYS A 1 237 ? -34.73920 27.83724 1.49040 0.172 21.39415 2174 CYS A CA 1
ATOM 3787 C C A CYS A 1 237 ? -33.62238 28.30283 2.42582 0.828 22.14334 2174 CYS A C 1
ATOM 3788 C C B CYS A 1 237 ? -33.64633 28.34456 2.41847 0.172 22.39332 2174 CYS A C 1
ATOM 3789 O O A CYS A 1 237 ? -33.77986 28.31544 3.64520 0.828 24.10544 2174 CYS A O 1
ATOM 3790 O O B CYS A 1 237 ? -33.83397 28.40263 3.63618 0.172 22.60113 2174 CYS A O 1
ATOM 3805 N N . THR A 1 238 ? -32.50696 28.71875 1.84235 1.000 23.62699 2175 THR A N 1
ATOM 3806 C CA . THR A 1 238 ? -31.42589 29.32506 2.60540 1.000 24.68202 2175 THR A CA 1
ATOM 3807 C C . THR A 1 238 ? -31.13847 30.73951 2.10800 1.000 25.49452 2175 THR A C 1
ATOM 3808 O O . THR A 1 238 ? -31.45641 31.12455 0.97680 1.000 30.00644 2175 THR A O 1
ATOM 3820 N N . ARG A 1 239 ? -30.48418 31.50560 2.94834 1.000 26.20051 2176 ARG A N 1
ATOM 3821 C CA . ARG A 1 239 ? -30.14937 32.87494 2.59774 1.000 27.91319 2176 ARG A CA 1
ATOM 3822 C C . ARG A 1 239 ? -28.91553 32.88944 1.70358 1.000 29.98132 2176 ARG A C 1
ATOM 3823 O O . ARG A 1 239 ? -27.95609 32.13348 1.92959 1.000 31.81139 2176 ARG A O 1
ATOM 3844 N N . VAL A 1 240 ? -28.96074 33.71104 0.65043 1.000 28.39124 2177 VAL A N 1
ATOM 3845 C CA . VAL A 1 240 ? -27.81344 33.94645 -0.22178 1.000 30.68506 2177 VAL A CA 1
ATOM 3846 C C . VAL A 1 240 ? -27.30604 35.34293 0.10955 1.000 29.90370 2177 VAL A C 1
ATOM 3847 O O . VAL A 1 240 ? -28.05015 36.32642 0.01207 1.000 31.99768 2177 VAL A O 1
ATOM 3860 N N . GLN A 1 241 ? -26.03676 35.44133 0.45536 1.000 29.48177 2178 GLN A N 1
ATOM 3861 C CA . GLN A 1 241 ? -25.45438 36.70365 0.89929 1.000 31.74396 2178 GLN A CA 1
ATOM 3862 C C . GLN A 1 241 ? -24.59023 37.30547 -0.19375 1.000 30.23290 2178 GLN A C 1
ATOM 3863 O O . GLN A 1 241 ? -24.04833 36.59988 -1.04387 1.000 28.97794 2178 GLN A O 1
ATOM 3877 N N . LYS A 1 242 ? -24.46589 38.63370 -0.14883 1.000 33.20795 2179 LYS A N 1
ATOM 3878 C CA . LYS A 1 242 ? -23.78103 39.35306 -1.22368 1.000 32.76572 2179 LYS A CA 1
ATOM 3879 C C . LYS A 1 242 ? -22.33076 38.91640 -1.37655 1.000 31.85167 2179 LYS A C 1
ATOM 3880 O O . LYS A 1 242 ? -21.77375 38.99095 -2.48110 1.000 31.38911 2179 LYS A O 1
ATOM 3899 N N . GLU A 1 243 ? -21.70762 38.44013 -0.30074 1.000 32.18483 2180 GLU A N 1
ATOM 3900 C CA . GLU A 1 243 ? -20.28471 38.07685 -0.37765 1.000 33.97981 2180 GLU A CA 1
ATOM 3901 C C . GLU A 1 243 ? -20.03863 36.88098 -1.27918 1.000 31.67850 2180 GLU A C 1
ATOM 3902 O O . GLU A 1 243 ? -18.87294 36.63042 -1.64587 1.000 31.07783 2180 GLU A O 1
ATOM 3914 N N . ARG A 1 244 ? -21.09582 36.15055 -1.64578 1.000 29.61649 2181 ARG A N 1
ATOM 3915 C CA . ARG A 1 244 ? -20.98038 34.94073 -2.44712 1.000 28.00381 2181 ARG A CA 1
ATOM 3916 C C . ARG A 1 244 ? -20.74223 35.19840 -3.92527 1.000 26.75765 2181 ARG A C 1
ATOM 3917 O O . ARG A 1 244 ?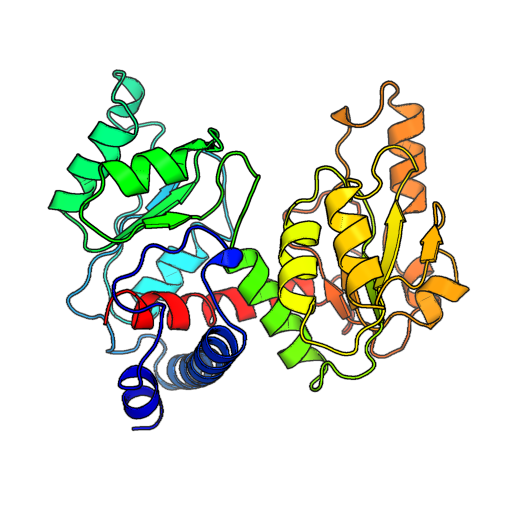 -20.51729 34.22877 -4.65840 1.000 27.82076 2181 ARG A O 1
ATOM 3938 N N . PHE A 1 245 ? -20.77546 36.45322 -4.38420 1.000 28.07916 2182 PHE A N 1
ATOM 3939 C CA . PHE A 1 245 ? -20.53317 36.74671 -5.78547 1.000 28.42659 2182 PHE A CA 1
ATOM 3940 C C . PHE A 1 245 ? -19.61891 37.94843 -5.89799 1.000 28.58224 2182 PHE A C 1
ATOM 3941 O O . PHE A 1 245 ? -19.76120 38.90105 -5.12127 1.000 30.80707 2182 PHE A O 1
ATOM 3958 N N . PRO A 1 246 ? -18.70029 37.94390 -6.86339 1.000 28.41625 2183 PRO A N 1
ATOM 3959 C CA . PRO A 1 246 ? -17.82899 39.11295 -7.02886 1.000 30.38235 2183 PRO A CA 1
ATOM 3960 C C . PRO A 1 246 ? -18.57855 40.37056 -7.38428 1.000 34.15477 2183 PRO A C 1
ATOM 3961 O O . PRO A 1 246 ? -18.16928 41.44856 -6.94025 1.000 36.78796 2183 PRO A O 1
ATOM 3972 N N . SER A 1 247 ? -19.65906 40.28260 -8.15805 1.000 35.82986 2184 SER A N 1
ATOM 3973 C CA . SER A 1 247 ? -20.36692 41.47853 -8.57458 1.000 38.30766 2184 SER A CA 1
ATOM 3974 C C . SER A 1 247 ? -21.74644 41.54117 -7.94680 1.000 38.83943 2184 SER A C 1
ATOM 3975 O O . SER A 1 247 ? -22.41805 40.52159 -7.74138 1.000 37.88898 2184 SER A O 1
ATOM 3983 N N . LEU A 1 248 ? -22.16449 42.76586 -7.66170 1.000 39.69579 2185 LEU A N 1
ATOM 3984 C CA . LEU A 1 248 ? -23.52137 42.96380 -7.17490 1.000 42.66527 2185 LEU A CA 1
ATOM 3985 C C . LEU A 1 248 ? -24.54775 42.58459 -8.23009 1.000 40.28799 2185 LEU A C 1
ATOM 3986 O O . LEU A 1 248 ? -25.61978 42.06084 -7.89602 1.000 40.95159 2185 LEU A O 1
ATOM 4002 N N . ALA A 1 249 ? -24.24452 42.81670 -9.50783 1.000 44.57386 2186 ALA A N 1
ATOM 4003 C CA . ALA A 1 249 ? -25.22091 42.47945 -10.53696 1.000 45.27194 2186 ALA A CA 1
ATOM 4004 C C . ALA A 1 249 ? -25.53595 40.98208 -10.53083 1.000 44.53302 2186 ALA A C 1
ATOM 4005 O O . ALA A 1 249 ? -26.70256 40.58931 -10.65862 1.000 44.59886 2186 ALA A O 1
ATOM 4012 N N . GLU A 1 250 ? -24.52519 40.12135 -10.34384 1.000 41.34838 2187 GLU A N 1
ATOM 4013 C CA . GLU A 1 250 ? -24.81968 38.68179 -10.34368 1.000 37.07742 2187 GLU A CA 1
ATOM 4014 C C . GLU A 1 250 ? -25.60406 38.29834 -9.08839 1.000 33.90234 2187 GLU A C 1
ATOM 4015 O O . GLU A 1 250 ? -26.51655 37.47180 -9.13381 1.000 32.56120 2187 GLU A O 1
ATOM 4027 N N . PHE A 1 251 ? -25.22883 38.86733 -7.94813 1.000 32.44565 2188 PHE A N 1
ATOM 4028 C CA . PHE A 1 251 ? -25.96771 38.65605 -6.71129 1.000 32.14997 2188 PHE A CA 1
ATOM 4029 C C . PHE A 1 251 ? -27.45082 38.96911 -6.89022 1.000 32.58600 2188 PHE A C 1
ATOM 4030 O O . PHE A 1 251 ? -28.31455 38.21167 -6.45177 1.000 32.35564 2188 PHE A O 1
ATOM 4047 N N . GLU A 1 252 ? -27.75840 40.09488 -7.52920 1.000 33.53447 2189 GLU A N 1
ATOM 4048 C CA . GLU A 1 252 ? -29.14543 40.49222 -7.68865 1.000 35.76311 2189 GLU A CA 1
ATOM 4049 C C . GLU A 1 252 ? -29.89128 39.56855 -8.63917 1.000 37.71404 2189 GLU A C 1
ATOM 4050 O O . GLU A 1 252 ? -31.06359 39.25486 -8.41263 1.000 37.72971 2189 GLU A O 1
ATOM 4062 N N . ALA A 1 253 ? -29.23680 39.13359 -9.70992 1.000 36.51462 2190 ALA A N 1
ATOM 4063 C CA . ALA A 1 253 ? -29.86316 38.17788 -10.61271 1.000 37.13332 2190 ALA A CA 1
ATOM 4064 C C . ALA A 1 253 ? -30.14830 36.86476 -9.90738 1.000 34.70461 2190 ALA A C 1
ATOM 4065 O O . ALA A 1 253 ? -31.20703 36.25745 -10.10043 1.000 35.46192 2190 ALA A O 1
ATOM 4072 N N . VAL A 1 254 ? -29.20868 36.40611 -9.08622 1.000 32.18178 2191 VAL A N 1
ATOM 4073 C CA . VAL A 1 254 ? -29.40419 35.14991 -8.38925 1.000 31.58948 2191 VAL A CA 1
ATOM 4074 C C . VAL A 1 254 ? -30.57321 35.28356 -7.41571 1.000 30.42724 2191 VAL A C 1
ATOM 4075 O O . VAL A 1 254 ? -31.44724 34.40848 -7.33204 1.000 30.56899 2191 VAL A O 1
ATOM 4088 N N . LYS A 1 255 ? -30.61322 36.38349 -6.66702 1.000 30.59735 2192 LYS A N 1
ATOM 4089 C CA . LYS A 1 255 ? -31.73316 36.59960 -5.76537 1.000 30.66534 2192 LYS A CA 1
ATOM 4090 C C . LYS A 1 255 ? -33.04997 36.57969 -6.51645 1.000 31.45375 2192 LYS A C 1
ATOM 4091 O O . LYS A 1 255 ? -34.03539 35.98510 -6.04637 1.000 32.11483 2192 LYS A O 1
ATOM 4110 N N . ASP A 1 256 ? -33.11529 37.29224 -7.64426 1.000 33.13845 2193 ASP A N 1
ATOM 4111 C CA . ASP A 1 256 ? -34.35809 37.32695 -8.42537 1.000 33.95353 2193 ASP A CA 1
ATOM 4112 C C . ASP A 1 256 ? -34.76489 35.92627 -8.84558 1.000 33.75930 2193 ASP A C 1
ATOM 4113 O O . ASP A 1 256 ? -35.95369 35.59879 -8.86588 1.000 35.65392 2193 ASP A O 1
ATOM 4122 N N . SER A 1 257 ? -33.78230 35.09269 -9.16909 1.000 34.03923 2194 SER A N 1
ATOM 4123 C CA . SER A 1 257 ? -34.03459 33.74870 -9.67064 1.000 33.90326 2194 SER A CA 1
ATOM 4124 C C . SER A 1 257 ? -34.68231 32.87066 -8.62218 1.000 33.93163 2194 SER A C 1
ATOM 4125 O O . SER A 1 257 ? -35.48495 31.99303 -8.95884 1.000 36.37241 2194 SER A O 1
ATOM 4133 N N . TYR A 1 258 ? -34.27012 33.02377 -7.35763 1.000 28.90518 2195 TYR A N 1
ATOM 4134 C CA . TYR A 1 258 ? -34.61070 32.07277 -6.30352 1.000 30.35108 2195 TYR A CA 1
ATOM 4135 C C . TYR A 1 258 ? -35.63186 32.61830 -5.32514 1.000 31.27876 2195 TYR A C 1
ATOM 4136 O O . TYR A 1 258 ? -36.04799 31.88114 -4.43673 1.000 33.01747 2195 TYR A O 1
ATOM 4154 N N . ARG A 1 259 ? -36.09167 33.86065 -5.49787 1.000 29.53232 2196 ARG A N 1
ATOM 4155 C CA . ARG A 1 259 ? -37.03668 34.43745 -4.55594 1.000 27.44420 2196 ARG A CA 1
ATOM 4156 C C . ARG A 1 259 ? -38.34209 33.65264 -4.55930 1.000 28.66098 2196 ARG A C 1
ATOM 4157 O O . ARG A 1 259 ? -38.91388 33.36974 -5.61832 1.000 32.88587 2196 ARG A O 1
ATOM 4178 N N . ILE A 1 260 ? -38.80568 33.27402 -3.37032 1.000 27.90733 2197 ILE A N 1
ATOM 4179 C CA . ILE A 1 260 ? -40.07441 32.57660 -3.23263 1.000 27.46859 2197 ILE A CA 1
ATOM 4180 C C . ILE A 1 260 ? -41.17308 33.61146 -3.03521 1.000 25.24384 2197 ILE A C 1
ATOM 4181 O O . ILE A 1 260 ? -41.19249 34.31479 -2.01954 1.000 26.89935 2197 ILE A O 1
ATOM 4197 N N . ASP A 1 261 ? -42.07867 33.72679 -4.01934 1.000 26.64153 2198 ASP A N 1
ATOM 4198 C CA . ASP A 1 261 ? -43.23075 34.62068 -3.88966 1.000 25.20066 2198 ASP A CA 1
ATOM 4199 C C . ASP A 1 261 ? -44.45291 33.91222 -4.47538 1.000 25.47550 2198 ASP A C 1
ATOM 4200 O O . ASP A 1 261 ? -44.44460 32.70532 -4.68271 1.000 26.31357 2198 ASP A O 1
ATOM 4209 N N . TYR A 1 262 ? -45.55164 34.63965 -4.68087 1.000 25.41005 2199 TYR A N 1
ATOM 4210 C CA . TYR A 1 262 ? -46.72396 33.97309 -5.22455 1.000 25.13849 2199 TYR A CA 1
ATOM 4211 C C . TYR A 1 262 ? -46.48588 33.40400 -6.60678 1.000 28.18492 2199 TYR A C 1
ATOM 4212 O O . TYR A 1 262 ? -47.08095 32.38015 -6.93655 1.000 31.35842 2199 TYR A O 1
ATOM 4230 N N . SER A 1 263 ? -45.60746 34.01173 -7.40605 1.000 31.07978 2200 SER A N 1
ATOM 4231 C CA . SER A 1 263 ? -45.33437 33.47488 -8.73893 1.000 37.48252 2200 SER A CA 1
ATOM 4232 C C . SER A 1 263 ? -44.63240 32.12103 -8.65065 1.000 37.01702 2200 SER A C 1
ATOM 4233 O O . SER A 1 263 ? -44.76031 31.29952 -9.57200 1.000 40.89925 2200 SER A O 1
ATOM 4241 N N . THR A 1 264 ? -43.90855 31.87637 -7.55634 1.000 34.87828 2201 THR A N 1
ATOM 4242 C CA . THR A 1 264 ? -43.32314 30.56804 -7.26953 1.000 34.72407 2201 THR A CA 1
ATOM 4243 C C . THR A 1 264 ? -44.35695 29.56397 -6.81796 1.000 34.09687 2201 THR A C 1
ATOM 4244 O O . THR A 1 264 ? -44.36137 28.41943 -7.28128 1.000 32.67196 2201 THR A O 1
ATOM 4255 N N . LEU A 1 265 ? -45.16377 29.94150 -5.82024 1.000 30.57653 2202 LEU A N 1
ATOM 4256 C CA . LEU A 1 265 ? -46.11362 28.99528 -5.23143 1.000 30.17734 2202 LEU A CA 1
ATOM 4257 C C . LEU A 1 265 ? -47.15419 28.54131 -6.21534 1.000 31.62358 2202 LEU A C 1
ATOM 4258 O O . LEU A 1 265 ? -47.77501 27.49076 -6.01774 1.000 34.41972 2202 LEU A O 1
ATOM 4274 N N . LYS A 1 266 ? -47.42956 29.33729 -7.23134 1.000 29.91350 2203 LYS A N 1
ATOM 4275 C CA . LYS A 1 266 ? -48.42486 28.92571 -8.20030 1.000 32.41512 2203 LYS A CA 1
ATOM 4276 C C . LYS A 1 266 ? -48.02401 27.62113 -8.86553 1.000 31.69272 2203 LYS A C 1
ATOM 4277 O O . LYS A 1 266 ? -48.88866 26.87181 -9.34144 1.000 33.62174 2203 LYS A O 1
ATOM 4296 N N . TYR A 1 267 ? -46.73544 27.31901 -8.89656 1.000 31.94094 2204 TYR A N 1
ATOM 4297 C CA . TYR A 1 267 ? -46.27126 26.06195 -9.45128 1.000 31.71803 2204 TYR A CA 1
ATOM 4298 C C . TYR A 1 267 ? -46.08718 24.96022 -8.41936 1.000 31.20430 2204 TYR A C 1
ATOM 4299 O O . TYR A 1 267 ? -45.85066 23.80501 -8.81392 1.000 33.26049 2204 TYR A O 1
ATOM 4317 N N . ALA A 1 268 ? -46.19924 25.26848 -7.12924 1.000 29.36736 2205 ALA A N 1
ATOM 4318 C CA . ALA A 1 268 ? -45.97811 24.26885 -6.09403 1.000 29.95663 2205 ALA A CA 1
ATOM 4319 C C . ALA A 1 268 ? -47.23672 23.44189 -5.88895 1.000 28.18386 2205 ALA A C 1
ATOM 4320 O O . ALA A 1 268 ? -48.29406 23.71296 -6.46293 1.000 31.46741 2205 ALA A O 1
ATOM 4327 N N . LYS A 1 269 ? -47.11974 22.40566 -5.06412 1.000 25.56471 2206 LYS A N 1
ATOM 4328 C CA . LYS A 1 269 ? -48.30287 21.65239 -4.70362 1.000 24.77055 2206 LYS A CA 1
ATOM 4329 C C . LYS A 1 269 ? -49.16927 22.43555 -3.71303 1.000 25.91148 2206 LYS A C 1
ATOM 4330 O O . LYS A 1 269 ? -48.67776 23.31471 -3.00104 1.000 24.87387 2206 LYS A O 1
ATOM 4349 N N . PRO A 1 270 ? -50.46079 22.09546 -3.60768 1.000 26.64830 2207 PRO A N 1
ATOM 4350 C CA . PRO A 1 270 ? -51.27306 22.69227 -2.53372 1.000 25.83678 2207 PRO A CA 1
ATOM 4351 C C . PRO A 1 270 ? -50.77378 22.32453 -1.14389 1.000 28.01888 2207 PRO A C 1
ATOM 4352 O O . PRO A 1 270 ? -51.05946 23.06741 -0.19763 1.000 29.27615 2207 PRO A O 1
ATOM 4363 N N . THR A 1 271 ? -49.98550 21.24853 -1.00380 1.000 27.13987 2208 THR A N 1
ATOM 4364 C CA . THR A 1 271 ? -49.47698 20.76929 0.27949 1.000 26.32151 2208 THR A CA 1
ATOM 4365 C C . THR A 1 271 ? -47.99280 21.06073 0.48018 1.000 24.85981 2208 THR A C 1
ATOM 4366 O O . THR A 1 271 ? -47.40774 20.61070 1.47710 1.000 25.36742 2208 THR A O 1
ATOM 4377 N N . THR A 1 272 ? -47.35224 21.79497 -0.43033 1.000 24.16489 2209 THR A N 1
ATOM 4378 C CA . THR A 1 272 ? -45.92520 22.07382 -0.27649 1.000 24.89669 2209 THR A CA 1
ATOM 4379 C C . THR A 1 272 ? -45.67901 22.85781 1.01569 1.000 24.63673 2209 THR A C 1
ATOM 4380 O O . THR A 1 272 ? -46.43423 23.76025 1.35537 1.000 31.26475 2209 THR A O 1
ATOM 4391 N N . VAL A 1 273 ? -44.63956 22.46889 1.74682 1.000 21.19441 2210 VAL A N 1
ATOM 4392 C CA . VAL A 1 273 ? -44.21922 23.10022 3.00299 1.000 23.57176 2210 VAL A CA 1
ATOM 4393 C C . VAL A 1 273 ? -42.99267 23.97179 2.71182 1.000 22.33275 2210 VAL A C 1
ATOM 4394 O O . VAL A 1 273 ? -41.95501 23.44869 2.30333 1.000 25.77211 2210 VAL A O 1
ATOM 4407 N N . VAL A 1 274 ? -43.08326 25.29624 2.91971 1.000 22.14708 2211 VAL A N 1
ATOM 4408 C CA . VAL A 1 274 ? -41.95468 26.19617 2.68246 1.000 19.39693 2211 VAL A CA 1
ATOM 4409 C C . VAL A 1 274 ? -41.28305 26.41774 4.02447 1.000 20.23400 2211 VAL A C 1
ATOM 4410 O O . VAL A 1 274 ? -41.92324 26.91389 4.95804 1.000 21.78583 2211 VAL A O 1
ATOM 4423 N N . MET A 1 275 ? -40.00365 26.07655 4.10925 1.000 19.85890 2212 MET A N 1
ATOM 4424 C CA . MET A 1 275 ? -39.19590 26.16517 5.30765 1.000 20.55229 2212 MET A CA 1
ATOM 4425 C C . MET A 1 275 ? -37.99937 27.08984 5.07552 1.000 20.99830 2212 MET A C 1
ATOM 4426 O O . MET A 1 275 ? -37.54539 27.30660 3.94703 1.000 21.64789 2212 MET A O 1
ATOM 4440 N N . HIS A 1 276 ? -37.47950 27.62023 6.16087 1.000 20.35210 2213 HIS A N 1
ATOM 4441 C CA . HIS A 1 276 ? -36.31698 28.49870 6.13654 1.000 19.52567 2213 HIS A CA 1
ATOM 4442 C C . HIS A 1 276 ? -35.80379 28.52351 7.57013 1.000 21.38521 2213 HIS A C 1
ATOM 4443 O O . HIS A 1 276 ? -36.59256 28.80486 8.47666 1.000 21.50100 2213 HIS A O 1
ATOM 4457 N N . PRO A 1 277 ? -34.52054 28.27073 7.83355 1.000 21.56197 2214 PRO A N 1
ATOM 4458 C CA . PRO A 1 277 ? -34.06249 28.27049 9.22916 1.000 21.02416 2214 PRO A CA 1
ATOM 4459 C C . PRO A 1 277 ? -34.12308 29.64123 9.89036 1.000 20.46210 2214 PRO A C 1
ATOM 4460 O O . PRO A 1 277 ? -34.15300 29.70603 11.13696 1.000 21.57955 2214 PRO A O 1
ATOM 4471 N N . LEU A 1 278 ? -34.07840 30.71853 9.09756 1.000 20.65733 2215 LEU A N 1
ATOM 4472 C CA . LEU A 1 278 ? -34.12999 32.12065 9.49698 1.000 20.14255 2215 LEU A CA 1
ATOM 4473 C C . LEU A 1 278 ? -32.85470 32.52278 10.22221 1.000 21.58796 2215 LEU A C 1
ATOM 4474 O O . LEU A 1 278 ? -32.10850 31.66898 10.72383 1.000 22.58454 2215 LEU A O 1
ATOM 4490 N N . PRO A 1 279 ? -32.53033 33.82296 10.24374 1.000 20.62223 2216 PRO A N 1
ATOM 4491 C CA . PRO A 1 279 ? -33.25687 34.94413 9.62944 1.000 21.29559 2216 PRO A CA 1
ATOM 4492 C C . PRO A 1 279 ? -33.20648 34.93411 8.12053 1.000 19.69792 2216 PRO A C 1
ATOM 4493 O O . PRO A 1 279 ? -32.28865 34.38894 7.45394 1.000 22.13853 2216 PRO A O 1
ATOM 4504 N N . ARG A 1 280 ? -34.24015 35.56035 7.55387 1.000 22.27596 2217 ARG A N 1
ATOM 4505 C CA . ARG A 1 280 ? -34.30689 35.76942 6.12030 1.000 21.44420 2217 ARG A CA 1
ATOM 4506 C C . ARG A 1 280 ? -34.01566 37.22410 5.79008 1.000 23.19319 2217 ARG A C 1
ATOM 4507 O O . ARG A 1 280 ? -34.15452 38.13071 6.62554 1.000 26.24399 2217 ARG A O 1
ATOM 4528 N N . ASN A 1 281 ? -33.56584 37.43094 4.56354 1.000 26.77766 2218 ASN A N 1
ATOM 4529 C CA . ASN A 1 281 ? -33.62577 38.75583 3.96095 1.000 33.13083 2218 ASN A CA 1
ATOM 4530 C C . ASN A 1 281 ? -34.85640 38.76751 3.05931 1.000 33.32398 2218 ASN A C 1
ATOM 4531 O O . ASN A 1 281 ? -35.97638 38.52768 3.53015 1.000 37.59755 2218 ASN A O 1
ATOM 4542 N N . GLU A 1 282 ? -34.67941 38.91068 1.75580 1.000 31.33466 2219 GLU A N 1
ATOM 4543 C CA . GLU A 1 282 ? -35.82879 38.99803 0.86353 1.000 34.53042 2219 GLU A CA 1
ATOM 4544 C C . GLU A 1 282 ? -36.11727 37.71292 0.08417 1.000 31.35913 2219 GLU A C 1
ATOM 4545 O O . GLU A 1 282 ? -36.97897 37.73927 -0.80383 1.000 30.97174 2219 GLU A O 1
ATOM 4557 N N . GLU A 1 283 ? -35.43583 36.59089 0.38966 1.000 32.03385 2220 GLU A N 1
ATOM 4558 C CA . GLU A 1 283 ? -35.48342 35.40254 -0.46269 1.000 29.88292 2220 GLU A CA 1
ATOM 4559 C C . GLU A 1 283 ? -36.80295 34.63408 -0.29257 1.000 26.02800 2220 GLU A C 1
ATOM 4560 O O . GLU A 1 283 ? -37.11537 33.75908 -1.10728 1.000 24.77893 2220 GLU A O 1
ATOM 4572 N N . VAL A 1 284 ? -37.58113 34.93664 0.75156 1.000 23.63939 2221 VAL A N 1
ATOM 4573 C CA . VAL A 1 284 ? -38.98404 34.52754 0.84627 1.000 24.09622 2221 VAL A CA 1
ATOM 4574 C C . VAL A 1 284 ? -39.76440 35.81700 1.04406 1.000 25.78059 2221 VAL A C 1
ATOM 4575 O O . VAL A 1 284 ? -39.55034 36.52583 2.03128 1.000 24.59172 2221 VAL A O 1
ATOM 4588 N N . ALA A 1 285 ? -40.64022 36.12951 0.09596 1.000 23.91270 2222 ALA A N 1
ATOM 4589 C CA . ALA A 1 285 ? -41.32985 37.40576 0.06998 1.000 24.33030 2222 ALA A CA 1
ATOM 4590 C C . ALA A 1 285 ? -42.36587 37.50958 1.17905 1.000 23.61823 2222 ALA A C 1
ATOM 4591 O O . ALA A 1 285 ? -43.02509 36.52131 1.54078 1.000 24.85567 2222 ALA A O 1
ATOM 4598 N N . GLU A 1 286 ? -42.49363 38.72220 1.72150 1.000 24.23082 2223 GLU A N 1
ATOM 4599 C CA A GLU A 1 286 ? -43.47044 38.97024 2.77854 0.616 23.91879 2223 GLU A CA 1
ATOM 4600 C CA B GLU A 1 286 ? -43.46700 38.96547 2.78313 0.384 23.10554 2223 GLU A CA 1
ATOM 4601 C C . GLU A 1 286 ? -44.87315 38.59900 2.33809 1.000 23.42405 2223 GLU A C 1
ATOM 4602 O O . GLU A 1 286 ? -45.69567 38.20534 3.16576 1.000 24.17618 2223 GLU A O 1
ATOM 4623 N N . GLU A 1 287 ? -45.15729 38.73354 1.04113 1.000 25.59148 2224 GLU A N 1
ATOM 4624 C CA . GLU A 1 287 ? -46.51199 38.52406 0.55964 1.000 25.57269 2224 GLU A CA 1
ATOM 4625 C C . GLU A 1 287 ? -47.00028 37.10382 0.77367 1.000 23.80983 2224 GLU A C 1
ATOM 4626 O O . GLU A 1 287 ? -48.21575 36.89501 0.76304 1.000 27.21094 2224 GLU A O 1
ATOM 4638 N N . VAL A 1 288 ? -46.11047 36.11636 0.99509 1.000 23.46708 2225 VAL A N 1
ATOM 4639 C CA . VAL A 1 288 ? -46.59995 34.74744 1.21331 1.000 23.61628 2225 VAL A CA 1
ATOM 4640 C C . VAL A 1 288 ? -46.67178 34.35982 2.69333 1.000 22.57261 2225 VAL A C 1
ATOM 4641 O O . VAL A 1 288 ? -46.99848 33.20419 2.99237 1.000 22.17653 2225 VAL A O 1
ATOM 4654 N N . ASP A 1 289 ? -46.40026 35.29437 3.61836 1.000 22.20823 2226 ASP A N 1
ATOM 4655 C CA . ASP A 1 289 ? -46.28397 34.94369 5.03029 1.000 22.09633 2226 ASP A CA 1
ATOM 4656 C C . ASP A 1 289 ? -47.57103 34.41231 5.63311 1.000 22.71524 2226 ASP A C 1
ATOM 4657 O O . ASP A 1 289 ? -47.51202 33.70376 6.64724 1.000 25.37028 2226 ASP A O 1
ATOM 4667 N N . PHE A 1 290 ? -48.73788 34.79021 5.10361 1.000 22.61058 2227 PHE A N 1
ATOM 4668 C CA . PHE A 1 290 ? -49.98536 34.25517 5.61934 1.000 23.69194 2227 PHE A CA 1
ATOM 4669 C C . PHE A 1 290 ? -50.51885 33.08415 4.80406 1.000 22.53229 2227 PHE A C 1
ATOM 4670 O O . PHE A 1 290 ? -51.60762 32.59883 5.09580 1.000 24.15085 2227 PHE A O 1
ATOM 4687 N N . ASP A 1 291 ? -49.74181 32.56853 3.85160 1.000 22.55878 2228 ASP A N 1
ATOM 4688 C CA . ASP A 1 291 ? -50.12406 31.36812 3.12715 1.000 22.14801 2228 ASP A CA 1
ATOM 4689 C C . ASP A 1 291 ? -49.94526 30.15193 4.03365 1.000 22.68471 2228 ASP A C 1
ATOM 4690 O O . ASP A 1 291 ? -48.98529 30.06495 4.80241 1.000 21.96329 2228 ASP A O 1
ATOM 4699 N N . GLN A 1 292 ? -50.89451 29.21876 3.93487 1.000 22.16330 2229 GLN A N 1
ATOM 4700 C CA A GLN A 1 292 ? -50.81634 27.97464 4.69556 0.477 23.22785 2229 GLN A CA 1
ATOM 4701 C CA B GLN A 1 292 ? -50.82977 27.97305 4.69313 0.523 23.51322 2229 GLN A CA 1
ATOM 4702 C C . GLN A 1 292 ? -49.50532 27.24327 4.48442 1.000 21.91113 2229 GLN A C 1
ATOM 4703 O O . GLN A 1 292 ? -49.04636 26.51198 5.36787 1.000 25.24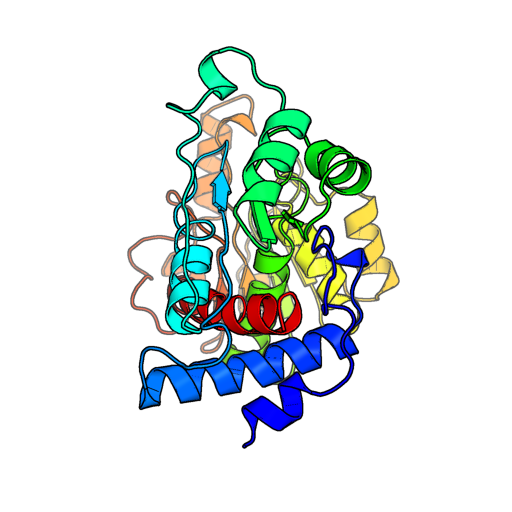348 2229 GLN A O 1
ATOM 4729 N N . ARG A 1 293 ? -48.91225 27.39040 3.32169 1.000 20.83527 2230 ARG A N 1
ATOM 4730 C CA . ARG A 1 293 ? -47.68888 26.67933 2.98900 1.000 25.20263 2230 ARG A CA 1
ATOM 4731 C C . ARG A 1 293 ? -46.44638 27.36666 3.53602 1.000 22.17187 2230 ARG A C 1
ATOM 4732 O O . ARG A 1 293 ? -45.36463 26.75622 3.53142 1.000 22.70929 2230 ARG A O 1
ATOM 4753 N N . ALA A 1 294 ? -46.57632 28.58633 4.04789 1.000 22.97815 2231 ALA A N 1
ATOM 4754 C CA . ALA A 1 294 ? -45.46422 29.27484 4.69914 1.000 23.47014 2231 ALA A CA 1
ATOM 4755 C C . ALA A 1 294 ? -45.32302 28.68783 6.09173 1.000 21.47482 2231 ALA A C 1
ATOM 4756 O O . ALA A 1 294 ? -46.08953 29.02905 6.99651 1.000 25.45616 2231 ALA A O 1
ATOM 4763 N N . ALA A 1 295 ? -44.36012 27.77177 6.26494 1.000 20.91266 2232 ALA A N 1
ATOM 4764 C CA . ALA A 1 295 ? -44.21481 27.0270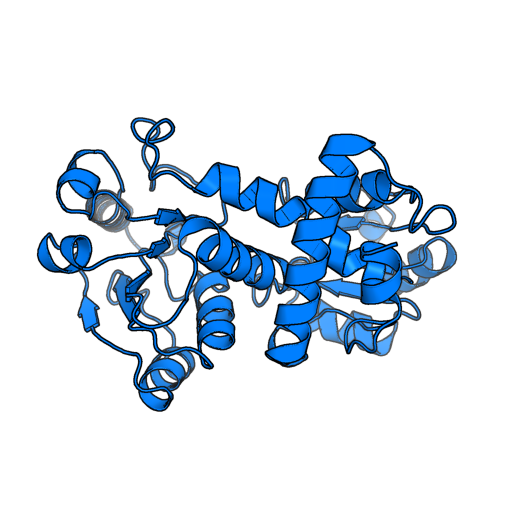6 7.50190 1.000 23.01408 2232 ALA A CA 1
ATOM 4765 C C . ALA A 1 295 ? -43.05926 27.49453 8.36932 1.000 21.62467 2232 ALA A C 1
ATOM 4766 O O . ALA A 1 295 ? -42.84978 26.90941 9.44104 1.000 20.92436 2232 ALA A O 1
ATOM 4773 N N . TYR A 1 296 ? -42.34814 28.55178 7.97289 1.000 19.88926 2233 TYR A N 1
ATOM 4774 C CA . TYR A 1 296 ? -41.13925 28.94525 8.68181 1.000 20.86808 2233 TYR A CA 1
ATOM 4775 C C . TYR A 1 296 ? -41.41688 29.59595 10.05256 1.000 20.10172 2233 TYR A C 1
ATOM 4776 O O . TYR A 1 296 ? -40.51298 29.61480 10.88230 1.000 21.52083 2233 TYR A O 1
ATOM 4794 N N . PHE A 1 297 ? -42.63468 30.08530 10.33075 1.000 19.78367 2234 PHE A N 1
ATOM 4795 C CA . PHE A 1 297 ? -42.96915 30.49423 11.70087 1.000 19.41885 2234 PHE A CA 1
ATOM 4796 C C . PHE A 1 297 ? -43.34474 29.27749 12.54989 1.000 22.69227 2234 PHE A C 1
ATOM 4797 O O . PHE A 1 297 ? -42.83784 29.11761 13.67023 1.000 23.07292 2234 PHE A O 1
ATOM 4814 N N . ARG A 1 298 ? -44.17020 28.37078 12.01342 1.000 21.66028 2235 ARG A N 1
ATOM 4815 C CA . ARG A 1 298 ? -44.45360 27.12999 12.72988 1.000 22.23588 2235 ARG A CA 1
ATOM 4816 C C . ARG A 1 298 ? -43.17577 26.35308 13.04863 1.000 22.08599 2235 ARG A C 1
ATOM 4817 O O . ARG A 1 298 ? -43.07964 25.71905 14.09850 1.000 21.72980 2235 ARG A O 1
ATOM 4838 N N . GLN A 1 299 ? -42.21196 26.36935 12.12959 1.000 22.19505 2236 GLN A N 1
ATOM 4839 C CA . GLN A 1 299 ? -40.92001 25.71338 12.30451 1.000 19.66440 2236 GLN A CA 1
ATOM 4840 C C . GLN A 1 299 ? -40.23052 26.20304 13.58771 1.000 20.53655 2236 GLN A C 1
ATOM 4841 O O . GLN A 1 299 ? -39.71674 25.40461 14.35857 1.000 21.41627 2236 GLN A O 1
ATOM 4855 N N . MET A 1 300 ? -40.26970 27.50535 13.85477 1.000 22.40703 2237 MET A N 1
ATOM 4856 C CA . MET A 1 300 ? -39.67634 28.02253 15.07357 1.000 20.20327 2237 MET A CA 1
ATOM 4857 C C . MET A 1 300 ? -40.39844 27.48846 16.32162 1.000 20.93991 2237 MET A C 1
ATOM 4858 O O . MET A 1 300 ? -39.76816 27.15987 17.35580 1.000 23.87777 2237 MET A O 1
ATOM 4872 N N . CYS A 1 301 ? -41.72966 27.45211 16.25686 1.000 24.21218 2238 CYS A N 1
ATOM 4873 C CA . CYS A 1 301 ? -42.53282 26.90713 17.34603 1.000 27.23984 2238 CYS A CA 1
ATOM 4874 C C . CYS A 1 301 ? -42.21335 25.43044 17.58679 1.000 23.54934 2238 CYS A C 1
ATOM 4875 O O . CYS A 1 301 ? -42.02952 25.01934 18.73431 1.000 24.07073 2238 CYS A O 1
ATOM 4883 N N . TYR A 1 302 ? -42.11985 24.62689 16.52470 1.000 24.16013 2239 TYR A N 1
ATOM 4884 C CA . TYR A 1 302 ? -41.69023 23.24004 16.71008 1.000 23.74948 2239 TYR A CA 1
ATOM 4885 C C . TYR A 1 302 ? -40.33168 23.17069 17.40702 1.000 24.99809 2239 TYR A C 1
ATOM 4886 O O . TYR A 1 302 ? -40.07836 22.26230 18.20955 1.000 26.09479 2239 TYR A O 1
ATOM 4904 N N . GLY A 1 303 ? -39.46896 24.13681 17.12526 1.000 22.66990 2240 GLY A N 1
ATOM 4905 C CA . GLY A 1 303 ? -38.15078 24.20564 17.75563 1.000 22.33861 2240 GLY A CA 1
ATOM 4906 C C . GLY A 1 303 ? -38.20737 24.35744 19.26200 1.000 22.07273 2240 GLY A C 1
ATOM 4907 O O . GLY A 1 303 ? -37.39350 23.77607 19.98938 1.000 22.07210 2240 GLY A O 1
ATOM 4911 N N . LEU A 1 304 ? -39.14956 25.16216 19.75848 1.000 22.35171 2241 LEU A N 1
ATOM 4912 C CA . LEU A 1 304 ? -39.31395 25.25990 21.20155 1.000 20.67702 2241 LEU A CA 1
ATOM 4913 C C . LEU A 1 304 ? -39.52976 23.88756 21.82582 1.000 21.95300 2241 LEU A C 1
ATOM 4914 O O . LEU A 1 304 ? -38.87744 23.54635 22.81807 1.000 20.61804 2241 LEU A O 1
ATOM 4930 N N . TYR A 1 305 ? -40.44985 23.09149 21.27941 1.000 21.74536 2242 TYR A N 1
ATOM 4931 C CA . TYR A 1 305 ? -40.80268 21.82221 21.92187 1.000 22.19310 2242 TYR A CA 1
ATOM 4932 C C . TYR A 1 305 ? -39.69071 20.79058 21.74727 1.000 21.41214 2242 TYR A C 1
ATOM 4933 O O . TYR A 1 305 ? -39.44154 19.96307 22.64145 1.000 22.09927 2242 TYR A O 1
ATOM 4951 N N . CYS A 1 306 ? -39.00873 20.83425 20.60087 1.000 22.44369 2243 CYS A N 1
ATOM 4952 C CA A CYS A 1 306 ? -37.83864 19.99215 20.39056 0.599 25.09145 2243 CYS A CA 1
ATOM 4953 C CA B CYS A 1 306 ? -37.84379 19.99032 20.38832 0.401 23.92518 2243 CYS A CA 1
ATOM 4954 C C . CYS A 1 306 ? -36.75107 20.29412 21.40495 1.000 22.12107 2243 CYS A C 1
ATOM 4955 O O . CYS A 1 306 ? -36.10323 19.36356 21.93838 1.000 22.01189 2243 CYS A O 1
ATOM 4970 N N . ARG A 1 307 ? -36.52884 21.57830 21.68275 1.000 22.28932 2244 ARG A N 1
ATOM 4971 C CA . ARG A 1 307 ? -35.50463 21.96736 22.64598 1.000 22.50457 2244 ARG A CA 1
ATOM 4972 C C . ARG A 1 307 ? -35.92409 21.67216 24.07946 1.000 22.31428 2244 ARG A C 1
ATOM 4973 O O . ARG A 1 307 ? -35.06043 21.32804 24.89248 1.000 22.23908 2244 ARG A O 1
ATOM 4994 N N . MET A 1 308 ? -37.21904 21.76567 24.40154 1.000 21.13649 2245 MET A N 1
ATOM 4995 C CA . MET A 1 308 ? -37.71321 21.27374 25.68855 1.000 20.09381 2245 MET A CA 1
ATOM 4996 C C . MET A 1 308 ? -37.42133 19.78950 25.86320 1.000 21.34240 2245 MET A C 1
ATOM 4997 O O . MET A 1 308 ? -36.92095 19.36537 26.90602 1.000 22.45742 2245 MET A O 1
ATOM 5011 N N . ALA A 1 309 ? -37.70304 19.00166 24.82566 1.000 22.77556 2246 ALA A N 1
ATOM 5012 C CA . ALA A 1 309 ? -37.42048 17.56738 24.87514 1.000 24.79355 2246 ALA A CA 1
ATOM 5013 C C . ALA A 1 309 ? -35.94059 17.31144 25.06722 1.000 22.93934 2246 ALA A C 1
ATOM 5014 O O . ALA A 1 309 ? -35.54822 16.49997 25.91623 1.000 23.80828 2246 ALA A O 1
ATOM 5021 N N . LEU A 1 310 ? -35.10103 18.05705 24.33544 1.000 21.48736 2247 LEU A N 1
ATOM 5022 C CA . LEU A 1 310 ? -33.65335 17.88371 24.41779 1.000 22.83892 2247 LEU A CA 1
ATOM 5023 C C . LEU A 1 310 ? -33.12845 18.20525 25.81855 1.000 21.56527 2247 LEU A C 1
ATOM 5024 O O . LEU A 1 310 ? -32.37086 17.43574 26.39718 1.000 23.01004 2247 LEU A O 1
ATOM 5040 N N . LEU A 1 311 ? -33.48337 19.36939 26.34441 1.000 22.05635 2248 LEU A N 1
ATOM 5041 C CA . LEU A 1 311 ? -32.99517 19.78590 27.65349 1.000 23.28757 2248 LEU A CA 1
ATOM 5042 C C . LEU A 1 311 ? -33.43314 18.81494 28.74751 1.000 23.96175 2248 LEU A C 1
ATOM 5043 O O . LEU A 1 311 ? -32.64615 18.46726 29.63061 1.000 24.56024 2248 LEU A O 1
ATOM 5059 N N . ALA A 1 312 ? -34.67977 18.33175 28.67443 1.000 22.61992 2249 ALA A N 1
ATOM 5060 C CA . ALA A 1 312 ? -35.15611 17.38923 29.67588 1.000 25.39699 2249 ALA A CA 1
ATOM 5061 C C . ALA A 1 312 ? -34.34685 16.09459 29.65055 1.000 26.26275 2249 ALA A C 1
ATOM 5062 O O . ALA A 1 312 ? -34.04994 15.51993 30.70495 1.000 29.58004 2249 ALA A O 1
ATOM 5069 N N . LEU A 1 313 ? -34.00407 15.60644 28.45977 1.000 27.28824 2250 LEU A N 1
ATOM 5070 C CA . LEU A 1 313 ? -33.19022 14.40434 28.36414 1.000 28.03948 2250 LEU A CA 1
ATOM 5071 C C . LEU A 1 313 ? -31.76461 14.64964 28.84208 1.000 28.02173 2250 LEU A C 1
ATOM 5072 O O . LEU A 1 313 ? -31.21127 13.84900 29.60324 1.000 32.57434 2250 LEU A O 1
ATOM 5088 N N . VAL A 1 314 ? -31.15491 15.73781 28.40807 1.000 24.62169 2251 VAL A N 1
ATOM 5089 C CA . VAL A 1 314 ? -29.75613 15.97675 28.74306 1.000 25.98754 2251 VAL A CA 1
ATOM 5090 C C . VAL A 1 314 ? -29.59802 16.12348 30.24874 1.000 28.16929 2251 VAL A C 1
ATOM 5091 O O . VAL A 1 314 ? -28.65330 15.58351 30.84742 1.000 28.96216 2251 VAL A O 1
ATOM 5104 N N A MET A 1 315 ? -30.52080 16.84840 30.87840 0.500 28.53372 2252 MET A N 1
ATOM 5105 N N B MET A 1 315 ? -30.50619 16.86232 30.88962 0.500 28.79257 2252 MET A N 1
ATOM 5106 C CA A MET A 1 315 ? -30.38588 17.30767 32.24927 0.500 28.20427 2252 MET A CA 1
ATOM 5107 C CA B MET A 1 315 ? -30.34794 17.25145 32.28705 0.500 28.75500 2252 MET A CA 1
ATOM 5108 C C A MET A 1 315 ? -31.27156 16.54471 33.23388 0.500 33.25065 2252 MET A C 1
ATOM 5109 C C B MET A 1 315 ? -31.18577 16.44080 33.26380 0.500 33.63720 2252 MET A C 1
ATOM 5110 O O A MET A 1 315 ? -31.27591 16.88673 34.41386 0.500 34.34517 2252 MET A O 1
ATOM 5111 O O B MET A 1 315 ? -31.05283 16.63621 34.47256 0.500 34.83688 2252 MET A O 1
ATOM 5138 N N . SER A 1 316 ? -32.02425 15.53421 32.78575 1.000 39.34045 2253 SER A N 1
ATOM 5139 C CA . SER A 1 316 ? -32.76892 14.63787 33.68373 1.000 49.51114 2253 SER A CA 1
ATOM 5140 C C . SER A 1 316 ? -31.65714 13.64516 33.87866 1.000 57.93471 2253 SER A C 1
ATOM 5141 O O . SER A 1 316 ? -31.57306 12.78211 32.96754 1.000 61.78415 2253 SER A O 1
#

Radius of gyration: 19.77 Å; Cα contacts (8 Å, |Δi|>4): 613; chains: 1; bounding box: 43×38×53 Å

Organism: Chaetomium thermophilum (strain DSM 1495 / CBS 144.50 / IMI 039719) (NCBI:txid759272)

Sequence (316 aa):
SPLQEMLAAPSSFKKSHVLSVTQFTRADLHLLFQIAQEMRLGVQREGVLDILRGKVLCCTLFYEPSTRTSSASFDAAMQRLGGRTTIPIQTSSTSSVQKGETLQDTLRTLACYSDAIVLRHPDDEKCVDVAKKYCPVPVINGGNGSKEHPTQAFLDLFTIREELGTMQGLTITFVVGDLLYGRPVHSLVYLLRHYQVKKVQLVSPKALRLPPAVRQQLVDAGQLLCESEALTPEILGRTDVLYCCTRVQKERFPSLAEFEAVKDSYRIDYSTLKYAKPTTVVMHPLPRNEEVAEEEVDFDQQRAAYFRQMCYGLYCCRMALLALVMMS

InterPro domains:
  IPR002082 Aspartate carbamoyltransferase [TIGR00670] (1954-2252)
  IPR002474 Carbamoyl-phosphate synthase small subunit, N-terminal domain [PF00988] (25-162)
  IPR002474 Carbamoyl-phosphate synthase small subunit, N-terminal domain [SM01097] (19-164)
  IPR005479 Carbamoyl phosphate synthase, ATP-binding domain [PF02786] (574-777)
  IPR005479 Carbamoyl phosphate synthase, ATP-binding domain [PF02786] (1112-1311)
  IPR005479 Carbamoyl phosphate synthase, ATP-binding domain [PS00866] (610-624)
  IPR005479 Carbamoyl phosphate synthase, ATP-binding domain [PS00866] (1147-1161)
  IPR005479 Carbamoyl phosphate synthase, ATP-binding domain [PS00867] (740-747)
  IPR005479 Carbamoyl phosphate synthase, ATP-binding domain [PS00867] (1276-1283)
  IPR005480 Carbamoyl-phosphate synthetase, large subunit oligomerisation domain [PF02787] (863-944)
  IPR005480 Carbamoyl-phosphate synthetase, large subunit oligomerisation domain [SM01096] (860-985)
  IPR005483 Carbamoyl phosphate synthase, CPSase domain [PR00098] (467-481)
  IPR005483 Carbamoyl phosphate synthase, CPSase domain [PR00098] (496-506)
  IPR005483 Carbamoyl phosphate synthase, CPSase domain [PR00098] (614-626)
  IPR005483 Carbamoyl phosphate synthase, CPSase domain [PR00098] (648-667)
  IPR005483 Carbamoyl phosphate synthase, CPSase domain [PR00098] (683-700)
  IPR005483 Carbamoyl phosphate synthase, CPSase domain [PR00098] (740-769)
  IPR005483 Carbamoyl phosphate synthase, CPSase domain [PR00098] (822-840)
  IPR006130 Aspartate/ornithine carbamoyltransferase [PR00100] (1998-2017)
  IPR006130 Aspartate/ornithine carbamoyltransferase [PR00100] (2081-2092)

Solvent-accessible surface area: 14009 Å² total; per-residue (Å²): 110,89,20,52,136,38,18,79,34,125,22,58,0,58,168,24,40,0,18,20,4,88,76,9,77,122,75,13,8,93,24,0,7,64,0,0,76,37,0,49,101,15,17,130,88,119,24,88,13,118,55,4,64,72,74,34,0,1,4,0,24,50,53,129,37,97,56,4,30,55,17,0,34,38,0,0,88,85,0,19,4,165,26,71,61,39,114,17,83,116,28,43,36,114,174,63,61,66,16,50,62,10,0,92,52,12,14,104,138,7,54,0,0,0,2,37,27,75,67,98,140,1,24,88,34,0,147,153,72,9,105,23,27,1,0,2,0,6,7,16,69,100,23,29,0,3,12,2,2,6,0,0,1,0,0,64,50,45,49,41,95,6,124,37,18,6,0,0,0,2,1,2,0,62,109,9,53,32,0,27,8,0,3,49,6,0,90,70,23,130,5,96,0,0,3,0,3,9,127,69,4,110,10,33,112,71,15,95,86,76,1,63,111,44,69,7,46,81,36,60,29,89,53,26,32,62,109,10,4,37,103,0,16,0,0,0,3,8,81,8,52,128,115,56,14,142,54,118,75,84,17,82,58,15,50,100,67,14,66,1,34,103,63,10,4,134,94,15,63,119,83,1,6,2,0,3,18,24,77,57,69,109,21,2,18,146,98,1,30,207,24,132,46,6,0,0,86,72,2,59,79,26,0,29,31,3,5,0,0,1,0,0,0,2,11,73

CATH classification: 3.40.50.1370 (+1 more: 3.40.50.1370)

Secondary structure (DSSP, 8-state):
-HHHHHHHS--TTTT--B--GGG--HHHHHHHHHHHHHHHHHHHHHSS-SSSTT-EEEEEESS--SHHHHHHHHHHHHTT-EEEEEEGGGSGGGGT--HHHHHHHHHTT-SEEEEEES-TTHHHHHHHH-SS-EEEEEETTS--HHHHHHHHHHHHHHHS--TT-EEEEES-TTT-HHHHHHHHHGGGS--EEEEE--GGGPPPHHHHHHHHHTT-EEEEESS--HHHHHT-SEEEE----GGGSSSHHHHHHHHHHH-BSHHHHTTS-TTPEEE--S--SSSB-GGGTTSTTB-HHHHHHHHHHHHHHHHHHHH-

B-factor: mean 34.17, std 11.62, range [16.59, 94.68]

Foldseek 3Di:
DVLVVLLPDDAQLAQAAAQAPVSHDPVNLVSLLVNLVVLVVCCVVPVAAAQAQPFEEEEEEPDDDDLLVVLLCSLQVSPNHHYHYDDCVPDCVVVVDDLLRVLQVVLVPGQEYEYADLALCVVVSCVVRHPHHYYYCAHNNQDHQLLLSLVVSLLCVQPNAQEEAEAEEEEQQDSNNSNLRNLVVCLVYNYAYEYEYPPLRGHDPVSVVSCVVSVHYDYYYPALDLVVQQRHQEYEYEEYDPVSDPDPVVVVVSLVRQAADVVSCVSHDLNRAYEYSDDYDRSYPPRCCPPPNDCHVVSSVSSSSSSSSSCSNHRD

Nearest PDB structures (foldseek):
  8bpl-assembly1_A  TM=1.003E+00  e=3.559E-63  Thermochaetoides thermophila
  8bps-assembly1_A  TM=9.954E-01  e=7.978E-58  Thermochaetoides thermophila
  5nnn-assembly1_A  TM=9.946E-01  e=3.882E-56  Thermochaetoides thermophila
  1ml4-assembly1_A  TM=9.329E-01  e=3.057E-35  Pyrococcus abyssi
  6jl4-assembly1_A  TM=9.386E-01  e=4.155E-32  Trypanosoma cruzi